Protein AF-A0A3S5A8E8-F1 (afdb_monomer_lite)

Organism: NCBI:txid28091

Foldseek 3Di:
DLVVLLVVLVVVLVVQLVVQLVVVVVVVDDNVCSNVVSVVVSVVSSVVSNVVSCVVDPDDDDDDDDDDDDDDDDDDDDDDDDDDDDDDPPPDPPPPPDDAFFQPAADVLLQVQLQVVCVVVVVPFDRDDPPFDFDDDPPDQWGWGWACRDPFKIWIWTAGPVPNGTFKIKIFGHDDPDPVVSVSRQLSSLSSLLSSVDNCSCVVCSVVSSVQVVVQVVVQVVVCVPPQADKGKDWDDDPQWIWIWIDGNSGTIMIMIGGDPPPD

pLDDT: mean 75.99, std 24.71, range [22.31, 98.62]

Structure (mmCIF, N/CA/C/O backbone):
data_AF-A0A3S5A8E8-F1
#
_entry.id   AF-A0A3S5A8E8-F1
#
loop_
_atom_site.group_PDB
_atom_site.id
_atom_site.type_symbol
_atom_site.label_atom_id
_atom_site.label_alt_id
_atom_site.label_comp_id
_atom_site.label_asym_id
_atom_site.label_entity_id
_atom_site.label_seq_id
_atom_site.pdbx_PDB_ins_code
_atom_site.Cartn_x
_atom_site.Cartn_y
_atom_site.Cartn_z
_atom_site.occupancy
_atom_site.B_iso_or_equiv
_atom_site.auth_seq_id
_atom_site.auth_comp_id
_atom_site.auth_asym_id
_atom_site.auth_atom_id
_atom_site.pdbx_PDB_model_num
ATOM 1 N N . MET A 1 1 ? 21.296 10.497 24.289 1.00 41.91 1 MET A N 1
ATOM 2 C CA . MET A 1 1 ? 22.244 9.480 23.766 1.00 41.91 1 MET A CA 1
ATOM 3 C C . MET A 1 1 ? 21.665 8.657 22.597 1.00 41.91 1 MET A C 1
ATOM 5 O O . MET A 1 1 ? 22.383 7.858 22.006 1.00 41.91 1 MET A O 1
ATOM 9 N N . GLY A 1 2 ? 20.401 8.888 22.201 1.00 41.00 2 GLY A N 1
ATOM 10 C CA . GLY A 1 2 ? 19.681 8.092 21.192 1.00 41.00 2 GLY A CA 1
ATOM 11 C C . GLY A 1 2 ? 20.227 8.110 19.756 1.00 41.00 2 GLY A C 1
ATOM 12 O O . GLY A 1 2 ? 20.163 7.088 19.081 1.00 41.00 2 GLY A O 1
ATOM 13 N N . MET A 1 3 ? 20.848 9.202 19.293 1.00 44.34 3 MET A N 1
ATOM 14 C CA . MET A 1 3 ? 21.404 9.254 17.927 1.00 44.34 3 MET A CA 1
ATOM 15 C C . MET A 1 3 ? 22.602 8.301 17.746 1.00 44.34 3 MET A C 1
ATOM 17 O O . MET A 1 3 ? 22.769 7.703 16.686 1.00 44.34 3 MET A O 1
ATOM 21 N N . PHE A 1 4 ? 23.383 8.068 18.808 1.00 45.94 4 PHE A N 1
ATOM 22 C CA . PHE A 1 4 ? 24.492 7.106 18.805 1.00 45.94 4 PHE A CA 1
ATOM 23 C C . PHE A 1 4 ? 24.019 5.641 18.849 1.00 45.94 4 PHE A C 1
ATOM 25 O O . PHE A 1 4 ? 24.675 4.776 18.270 1.00 45.94 4 PHE A O 1
ATOM 32 N N . LEU A 1 5 ? 22.864 5.347 19.458 1.00 50.12 5 LEU A N 1
ATOM 33 C CA . LEU A 1 5 ? 22.247 4.009 19.418 1.00 50.12 5 LEU A CA 1
ATOM 34 C C . LEU A 1 5 ? 21.616 3.709 18.046 1.00 50.12 5 LEU A C 1
ATOM 36 O O . LEU A 1 5 ? 21.689 2.582 17.553 1.00 50.12 5 LEU A O 1
ATOM 40 N N . PHE A 1 6 ? 21.080 4.729 17.371 1.00 49.69 6 PHE A N 1
ATOM 41 C CA . PHE A 1 6 ? 20.583 4.615 15.995 1.00 49.69 6 PHE A CA 1
ATOM 42 C C . PHE A 1 6 ? 21.721 4.348 14.990 1.00 49.69 6 PHE A C 1
ATOM 44 O O . PHE A 1 6 ? 21.601 3.489 14.120 1.00 49.69 6 PHE A O 1
ATOM 51 N N . LEU A 1 7 ? 22.869 5.013 15.162 1.00 53.06 7 LEU A N 1
ATOM 52 C CA . LEU A 1 7 ? 24.048 4.839 14.301 1.00 53.06 7 LEU A CA 1
ATOM 53 C C . LEU A 1 7 ? 24.806 3.517 14.536 1.00 53.06 7 LEU A C 1
ATOM 55 O O . LEU A 1 7 ? 25.445 3.013 13.614 1.00 53.06 7 LEU A O 1
ATOM 59 N N . THR A 1 8 ? 24.730 2.926 15.734 1.00 57.31 8 THR A N 1
ATOM 60 C CA . THR A 1 8 ? 25.435 1.668 16.073 1.00 57.31 8 THR A CA 1
ATOM 61 C C . THR A 1 8 ? 24.584 0.406 15.902 1.00 57.31 8 THR A C 1
ATOM 63 O O . THR A 1 8 ? 25.134 -0.680 15.707 1.00 57.31 8 THR A O 1
ATOM 66 N N . SER A 1 9 ? 23.253 0.526 15.895 1.00 58.59 9 SER A N 1
ATOM 67 C CA . SER A 1 9 ? 22.336 -0.599 15.636 1.00 58.59 9 SER A CA 1
ATOM 68 C C . SER A 1 9 ? 22.296 -1.024 14.162 1.00 58.59 9 SER A C 1
ATOM 70 O O . SER A 1 9 ? 22.052 -2.194 13.862 1.00 58.59 9 SER A O 1
ATOM 72 N N . PHE A 1 10 ? 22.607 -0.112 13.238 1.00 59.50 10 PHE A N 1
ATOM 73 C CA . PHE A 1 10 ? 22.604 -0.376 11.797 1.00 59.50 10 PHE A CA 1
ATOM 74 C C . PHE A 1 10 ? 23.734 -1.336 11.347 1.00 59.50 10 PHE A C 1
ATOM 76 O O . PHE A 1 10 ? 23.435 -2.329 10.678 1.00 59.50 10 PHE A O 1
ATOM 83 N N . PRO A 1 11 ? 25.006 -1.176 11.779 1.00 70.31 11 PRO A N 1
ATOM 84 C CA . PRO A 1 11 ? 26.054 -2.175 11.537 1.00 70.31 11 PRO A CA 1
ATOM 85 C C . PRO A 1 11 ? 25.752 -3.555 12.141 1.00 70.31 11 PRO A C 1
ATOM 87 O O . PRO A 1 11 ? 26.047 -4.575 11.519 1.00 70.31 11 PRO A O 1
ATOM 90 N N . ALA A 1 12 ? 25.132 -3.612 13.324 1.00 64.62 12 ALA A N 1
ATOM 91 C CA . ALA A 1 12 ? 24.778 -4.877 13.971 1.00 64.62 12 ALA A CA 1
ATOM 92 C C . ALA A 1 12 ? 23.702 -5.646 13.181 1.00 64.62 12 ALA A C 1
ATOM 94 O O . ALA A 1 12 ? 23.838 -6.853 12.965 1.00 64.62 12 ALA A O 1
ATOM 95 N N . ALA A 1 13 ? 22.686 -4.945 12.669 1.00 62.88 13 ALA A N 1
ATOM 96 C CA . ALA A 1 13 ? 21.666 -5.532 11.801 1.00 62.88 13 ALA A CA 1
ATOM 97 C C . ALA A 1 13 ? 22.258 -6.049 10.475 1.00 62.88 13 ALA A C 1
ATOM 99 O O . ALA A 1 13 ? 21.885 -7.130 10.012 1.00 62.88 13 ALA A O 1
ATOM 100 N N . ILE A 1 14 ? 23.243 -5.341 9.905 1.00 69.62 14 ILE A N 1
ATOM 101 C CA . ILE A 1 14 ? 23.985 -5.791 8.715 1.00 69.62 14 ILE A CA 1
ATOM 102 C C . ILE A 1 14 ? 24.765 -7.083 9.005 1.00 69.62 14 ILE A C 1
ATOM 104 O O . ILE A 1 14 ? 24.760 -8.002 8.184 1.00 69.62 14 ILE A O 1
ATOM 108 N N . ILE A 1 15 ? 25.403 -7.201 10.174 1.00 74.69 15 ILE A N 1
ATOM 109 C CA . ILE A 1 15 ? 26.139 -8.418 10.560 1.00 74.69 15 ILE A CA 1
ATOM 110 C C . ILE A 1 15 ? 25.181 -9.610 10.694 1.00 74.69 15 ILE A C 1
ATOM 112 O O . ILE A 1 15 ? 25.442 -10.675 10.128 1.00 74.69 15 ILE A O 1
ATOM 116 N N . VAL A 1 16 ? 24.047 -9.427 11.378 1.00 72.00 16 VAL A N 1
ATOM 117 C CA . VAL A 1 16 ? 23.006 -10.462 11.515 1.00 72.00 16 VAL A CA 1
ATOM 118 C C . VAL A 1 16 ? 22.469 -10.879 10.143 1.00 72.00 16 VAL A C 1
ATOM 120 O O . VAL A 1 16 ? 22.357 -12.074 9.855 1.00 72.00 16 VAL A O 1
ATOM 123 N N . TRP A 1 17 ? 22.226 -9.913 9.256 1.00 69.06 17 TRP A N 1
ATOM 124 C CA . TRP A 1 17 ? 21.786 -10.161 7.886 1.00 69.06 17 TRP A CA 1
ATOM 125 C C . TRP A 1 17 ? 22.786 -10.997 7.081 1.00 69.06 17 TRP A C 1
ATOM 127 O O . TRP A 1 17 ? 22.401 -11.986 6.451 1.00 69.06 17 TRP A O 1
ATOM 137 N N . ILE A 1 18 ? 24.076 -10.655 7.136 1.00 74.88 18 ILE A N 1
ATOM 138 C CA . ILE A 1 18 ? 25.139 -11.388 6.433 1.00 74.88 18 ILE A CA 1
ATOM 139 C C . ILE A 1 18 ? 25.238 -12.832 6.945 1.00 74.88 18 ILE A C 1
ATOM 141 O O . ILE A 1 18 ? 25.384 -13.758 6.139 1.00 74.88 18 ILE A O 1
ATOM 145 N N . LEU A 1 19 ? 25.128 -13.052 8.260 1.00 76.75 19 LEU A N 1
ATOM 146 C CA . LEU A 1 19 ? 25.179 -14.391 8.859 1.00 76.75 19 LEU A CA 1
ATOM 147 C C . LEU A 1 19 ? 23.977 -15.255 8.444 1.00 76.75 19 LEU A C 1
ATOM 149 O O . LEU A 1 19 ? 24.156 -16.407 8.040 1.00 76.75 19 LEU A O 1
ATOM 153 N N . LEU A 1 20 ? 22.766 -14.693 8.445 1.00 68.12 20 LEU A N 1
ATOM 154 C CA . LEU A 1 20 ? 21.556 -15.376 7.970 1.00 68.12 20 LEU A CA 1
ATOM 155 C C . LEU A 1 20 ? 21.605 -15.660 6.465 1.00 68.12 20 LEU A C 1
ATOM 157 O O . LEU A 1 20 ? 21.304 -16.776 6.035 1.00 68.12 20 LEU A O 1
ATOM 161 N N . ALA A 1 21 ? 22.056 -14.703 5.654 1.00 64.50 21 ALA A N 1
ATOM 162 C CA . ALA A 1 21 ? 22.201 -14.891 4.213 1.00 64.50 21 ALA A CA 1
ATOM 163 C C . ALA A 1 21 ? 23.236 -15.980 3.865 1.00 64.50 21 ALA A C 1
ATOM 165 O O . ALA A 1 21 ? 23.068 -16.688 2.861 1.00 64.50 21 ALA A O 1
ATOM 166 N N . ARG A 1 22 ? 24.290 -16.142 4.683 1.00 73.31 22 ARG A N 1
ATOM 167 C CA . ARG A 1 22 ? 25.270 -17.240 4.577 1.00 73.31 22 ARG A CA 1
ATOM 168 C C . ARG A 1 22 ? 24.667 -18.584 4.986 1.00 73.31 22 ARG A C 1
ATOM 170 O O . ARG A 1 22 ? 24.731 -19.512 4.189 1.00 73.31 22 ARG A O 1
ATOM 177 N N . LYS A 1 23 ? 23.970 -18.671 6.121 1.00 73.12 23 LYS A N 1
ATOM 178 C CA . LYS A 1 23 ? 23.307 -19.914 6.566 1.00 73.12 23 LYS A CA 1
ATOM 179 C C . LYS A 1 23 ? 22.224 -20.393 5.586 1.00 73.12 23 LYS A C 1
ATOM 181 O O . LYS A 1 23 ? 22.061 -21.584 5.326 1.00 73.12 23 LYS A O 1
ATOM 186 N N . LEU A 1 24 ? 21.509 -19.458 4.962 1.00 66.81 24 LEU A N 1
ATOM 187 C CA . LEU A 1 24 ? 20.536 -19.776 3.917 1.00 66.81 24 LEU A CA 1
ATOM 188 C C . LEU A 1 24 ? 21.202 -20.137 2.568 1.00 66.81 24 LEU A C 1
ATOM 190 O O . LEU A 1 24 ? 20.550 -20.729 1.711 1.00 66.81 24 LEU A O 1
ATOM 194 N N . LYS A 1 25 ? 22.500 -19.824 2.378 1.00 63.34 25 LYS A N 1
ATOM 195 C CA . LYS A 1 25 ? 23.320 -20.315 1.244 1.00 63.34 25 LYS A CA 1
ATOM 196 C C . LYS A 1 25 ? 23.538 -21.805 1.344 1.00 63.34 25 LYS A C 1
ATOM 198 O O . LYS A 1 25 ? 23.390 -22.514 0.358 1.00 63.34 25 LYS A O 1
ATOM 203 N N . GLU A 1 26 ? 23.924 -22.229 2.539 1.00 76.50 26 GLU A N 1
ATOM 204 C CA . GLU A 1 26 ? 24.330 -23.597 2.843 1.00 76.50 26 GLU A CA 1
ATOM 205 C C . GLU A 1 26 ? 23.138 -24.558 2.774 1.00 76.50 26 GLU A C 1
ATOM 207 O O . GLU A 1 26 ? 23.310 -25.726 2.461 1.00 76.50 26 GLU A O 1
ATOM 212 N N . SER A 1 27 ? 21.915 -24.046 2.947 1.00 70.31 27 SER A N 1
ATOM 213 C CA . SER A 1 27 ? 20.662 -24.799 2.772 1.00 70.31 27 SER A CA 1
ATOM 214 C C . SER A 1 27 ? 20.111 -24.802 1.337 1.00 70.31 27 SER A C 1
ATOM 216 O O . SER A 1 27 ? 18.972 -25.210 1.123 1.00 70.31 27 SER A O 1
ATOM 218 N N . GLY A 1 28 ? 20.881 -24.339 0.344 1.00 69.38 28 GLY A N 1
ATOM 219 C CA . GLY A 1 28 ? 20.514 -24.436 -1.077 1.00 69.38 28 GLY A CA 1
ATOM 220 C C . GLY A 1 28 ? 19.390 -23.499 -1.533 1.00 69.38 28 GLY A C 1
ATOM 221 O O . GLY A 1 28 ? 18.891 -23.639 -2.649 1.00 69.38 28 GLY A O 1
ATOM 222 N N . LYS A 1 29 ? 18.977 -22.528 -0.705 1.00 69.94 29 LYS A N 1
ATOM 223 C CA . LYS A 1 29 ? 17.889 -21.606 -1.059 1.00 69.94 29 LYS A CA 1
ATOM 224 C C . LYS A 1 29 ? 18.323 -20.596 -2.129 1.00 69.94 29 LYS A C 1
ATOM 226 O O . LYS A 1 29 ? 19.486 -20.185 -2.202 1.00 69.94 29 LYS A O 1
ATOM 231 N N . SER A 1 30 ? 17.371 -20.172 -2.961 1.00 69.88 30 SER A N 1
ATOM 232 C CA . SER A 1 30 ? 17.623 -19.245 -4.069 1.00 69.88 30 SER A CA 1
ATOM 233 C C . SER A 1 30 ? 18.119 -17.879 -3.575 1.00 69.88 30 SER A C 1
ATOM 235 O O . SER A 1 30 ? 17.854 -17.457 -2.446 1.00 69.88 30 SER A O 1
ATOM 237 N N . LYS A 1 31 ? 18.856 -17.160 -4.429 1.00 55.12 31 LYS A N 1
ATOM 238 C CA . LYS A 1 31 ? 19.444 -15.850 -4.096 1.00 55.12 31 LYS A CA 1
ATOM 239 C C . LYS A 1 31 ? 18.374 -14.843 -3.634 1.00 55.12 31 LYS A C 1
ATOM 241 O O . LYS A 1 31 ? 18.618 -14.116 -2.679 1.00 55.12 31 LYS A O 1
ATOM 246 N N . ALA A 1 32 ? 17.182 -14.868 -4.236 1.00 55.34 32 ALA A N 1
ATOM 247 C CA . ALA A 1 32 ? 16.056 -14.005 -3.870 1.00 55.34 32 ALA A CA 1
ATOM 248 C C . ALA A 1 32 ? 15.509 -14.311 -2.465 1.00 55.34 32 ALA A C 1
ATOM 250 O O . ALA A 1 32 ? 15.440 -13.410 -1.634 1.00 55.34 32 ALA A O 1
ATOM 251 N N . VAL A 1 33 ? 15.241 -15.584 -2.144 1.00 58.84 33 VAL A N 1
ATOM 252 C CA . VAL A 1 33 ? 14.772 -15.998 -0.803 1.00 58.84 33 VAL A CA 1
ATOM 253 C C . VAL A 1 33 ? 15.767 -15.578 0.280 1.00 58.84 33 VAL A C 1
ATOM 255 O O . VAL A 1 33 ? 15.393 -15.158 1.367 1.00 58.84 33 VAL A O 1
ATOM 258 N N . ARG A 1 34 ? 17.060 -15.607 -0.035 1.00 60.56 34 ARG A N 1
ATOM 259 C CA . ARG A 1 34 ? 18.133 -15.242 0.896 1.00 60.56 34 ARG A CA 1
ATOM 260 C C . ARG A 1 34 ? 18.207 -13.741 1.162 1.00 60.56 34 ARG A C 1
ATOM 262 O O . ARG A 1 34 ? 18.496 -13.347 2.289 1.00 60.56 34 ARG A O 1
ATOM 269 N N . HIS A 1 35 ? 17.908 -12.922 0.157 1.00 60.88 35 HIS A N 1
ATOM 270 C CA . HIS A 1 35 ? 17.817 -11.474 0.318 1.00 60.88 35 HIS A CA 1
ATOM 271 C C . HIS A 1 35 ? 16.529 -11.061 1.042 1.00 60.88 35 HIS A C 1
ATOM 273 O O . HIS A 1 35 ? 16.618 -10.273 1.979 1.00 60.88 35 HIS A O 1
ATOM 279 N N . PHE A 1 36 ? 15.374 -11.646 0.706 1.00 64.25 36 PHE A N 1
ATOM 280 C CA . PHE A 1 36 ? 14.089 -11.301 1.330 1.00 64.25 36 PHE A CA 1
ATOM 281 C C . PHE A 1 36 ? 13.947 -11.819 2.766 1.00 64.25 36 PHE A C 1
ATOM 283 O O . PHE A 1 36 ? 13.587 -11.047 3.650 1.00 64.25 36 PHE A O 1
ATOM 290 N N . THR A 1 37 ? 14.308 -13.078 3.052 1.00 59.81 37 THR A N 1
ATOM 291 C CA . THR A 1 37 ? 14.313 -13.594 4.436 1.00 59.81 37 THR A CA 1
ATOM 292 C C . THR A 1 37 ? 15.328 -12.844 5.296 1.00 59.81 37 THR A C 1
ATOM 294 O O . THR A 1 37 ? 15.060 -12.535 6.456 1.00 59.81 37 THR A O 1
ATOM 297 N N . GLY A 1 38 ? 16.480 -12.498 4.719 1.00 56.69 38 GLY A N 1
ATOM 298 C CA . GLY A 1 38 ? 17.472 -11.679 5.394 1.00 56.69 38 GLY A CA 1
ATOM 299 C C . GLY A 1 38 ? 16.963 -10.266 5.708 1.00 56.69 38 GLY A C 1
ATOM 300 O O . GLY A 1 38 ? 17.139 -9.805 6.833 1.00 56.69 38 GLY A O 1
ATOM 301 N N . ALA A 1 39 ? 16.310 -9.604 4.749 1.00 63.12 39 ALA A N 1
ATOM 302 C CA . ALA A 1 39 ? 15.750 -8.266 4.929 1.00 63.12 39 ALA A CA 1
ATOM 303 C C . ALA A 1 39 ? 14.612 -8.256 5.961 1.00 63.12 39 ALA A C 1
ATOM 305 O O . ALA A 1 39 ? 14.624 -7.421 6.858 1.00 63.12 39 ALA A O 1
ATOM 306 N N . ALA A 1 40 ? 13.695 -9.226 5.907 1.00 62.00 40 ALA A N 1
ATOM 307 C CA . ALA A 1 40 ? 12.597 -9.346 6.867 1.00 62.00 40 ALA A CA 1
ATOM 308 C C . ALA A 1 40 ? 13.102 -9.584 8.303 1.00 62.00 40 ALA A C 1
ATOM 310 O O . ALA A 1 40 ? 12.633 -8.950 9.245 1.00 62.00 40 ALA A O 1
ATOM 311 N N . THR A 1 41 ? 14.113 -10.444 8.474 1.00 58.53 41 THR A N 1
ATOM 312 C CA . THR A 1 41 ? 14.675 -10.758 9.803 1.00 58.53 41 THR A CA 1
ATOM 313 C C . THR A 1 41 ? 15.535 -9.611 10.347 1.00 58.53 41 THR A C 1
ATOM 315 O O . THR A 1 41 ? 15.496 -9.310 11.542 1.00 58.53 41 THR A O 1
ATOM 318 N N . GLY A 1 42 ? 16.301 -8.944 9.476 1.00 57.09 42 GLY A N 1
ATOM 319 C CA . GLY A 1 42 ? 17.086 -7.760 9.831 1.00 57.09 42 GLY A CA 1
ATOM 320 C C . GLY A 1 42 ? 16.200 -6.572 10.208 1.00 57.09 42 GLY A C 1
ATOM 321 O O . GLY A 1 42 ? 16.474 -5.903 11.200 1.00 57.09 42 GLY A O 1
ATOM 322 N N . PHE A 1 43 ? 15.096 -6.372 9.485 1.00 64.31 43 PHE A N 1
ATOM 323 C CA . PHE A 1 43 ? 14.100 -5.344 9.777 1.00 64.31 43 PHE A CA 1
ATOM 324 C C . PHE A 1 43 ? 13.367 -5.611 11.096 1.00 64.31 43 PHE A C 1
ATOM 326 O O . PHE A 1 43 ? 13.312 -4.724 11.943 1.00 64.31 43 PHE A O 1
ATOM 333 N N . ALA A 1 44 ? 12.902 -6.845 11.332 1.00 63.59 44 ALA A N 1
ATOM 334 C CA . ALA A 1 44 ? 12.294 -7.228 12.609 1.00 63.59 44 ALA A CA 1
ATOM 335 C C . ALA A 1 44 ? 13.251 -6.995 13.794 1.00 63.59 44 ALA A C 1
ATOM 337 O O . ALA A 1 44 ? 12.859 -6.439 14.817 1.00 63.59 44 ALA A O 1
ATOM 338 N N . SER A 1 45 ? 14.532 -7.342 13.633 1.00 56.25 45 SER A N 1
ATOM 339 C CA . SER A 1 45 ? 15.554 -7.121 14.668 1.00 56.25 45 SER A CA 1
ATOM 340 C C . SER A 1 45 ? 15.836 -5.632 14.911 1.00 56.25 45 SER A C 1
ATOM 342 O O . SER A 1 45 ? 16.074 -5.220 16.045 1.00 56.25 45 SER A O 1
ATOM 344 N N . TRP A 1 46 ? 15.792 -4.810 13.862 1.00 59.25 46 TRP A N 1
ATOM 345 C CA . TRP A 1 46 ? 16.016 -3.366 13.954 1.00 59.25 46 TRP A CA 1
ATOM 346 C C . TRP A 1 46 ? 14.842 -2.631 14.615 1.00 59.25 46 TRP A C 1
ATOM 348 O O . TRP A 1 46 ? 15.064 -1.789 15.484 1.00 59.25 46 TRP A O 1
ATOM 358 N N . VAL A 1 47 ? 13.602 -3.011 14.291 1.00 64.38 47 VAL A N 1
ATOM 359 C CA . VAL A 1 47 ? 12.390 -2.489 14.946 1.00 64.38 47 VAL A CA 1
ATOM 360 C C . VAL A 1 47 ? 12.415 -2.785 16.450 1.00 64.38 47 VAL A C 1
ATOM 362 O O . VAL A 1 47 ? 12.177 -1.885 17.254 1.00 64.38 47 VAL A O 1
ATOM 365 N N . VAL A 1 48 ? 12.801 -4.002 16.849 1.00 63.44 48 VAL A N 1
ATOM 366 C CA . VAL A 1 48 ? 12.951 -4.377 18.269 1.00 63.44 48 VAL A CA 1
ATOM 367 C C . VAL A 1 48 ? 14.004 -3.513 18.985 1.00 63.44 48 VAL A C 1
ATOM 369 O O . VAL A 1 48 ? 13.783 -3.090 20.120 1.00 63.44 48 VAL A O 1
ATOM 372 N N . LEU A 1 4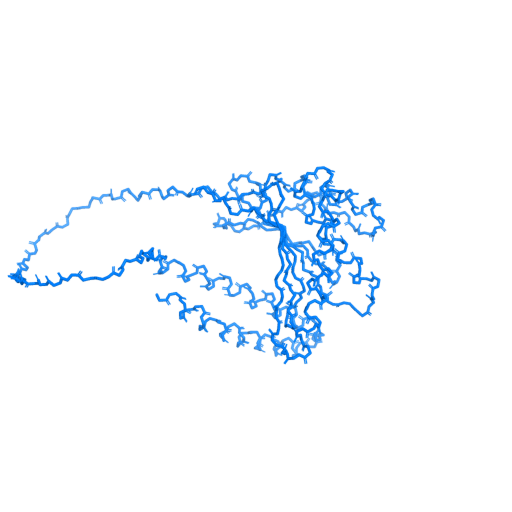9 ? 15.123 -3.187 18.329 1.00 59.41 49 LEU A N 1
ATOM 373 C CA . LEU A 1 49 ? 16.181 -2.347 18.911 1.00 59.41 49 LEU A CA 1
ATOM 374 C C . LEU A 1 49 ? 15.791 -0.867 19.037 1.00 59.41 49 LEU A C 1
ATOM 376 O O . LEU A 1 49 ? 16.174 -0.227 20.017 1.00 59.41 49 LEU A O 1
ATOM 380 N N . ILE A 1 50 ? 15.014 -0.325 18.096 1.00 59.50 50 ILE A N 1
ATOM 381 C CA . ILE A 1 50 ? 14.472 1.041 18.202 1.00 59.50 50 ILE A CA 1
ATOM 382 C C . ILE A 1 50 ? 13.508 1.136 19.387 1.00 59.50 50 ILE A C 1
ATOM 384 O O . ILE A 1 50 ? 13.594 2.079 20.173 1.00 59.50 50 ILE A O 1
ATOM 388 N N . ILE A 1 51 ? 12.640 0.135 19.555 1.00 57.50 51 ILE A N 1
ATOM 389 C CA . ILE A 1 51 ? 11.681 0.081 20.665 1.00 57.50 51 ILE A CA 1
ATOM 390 C C . ILE A 1 51 ? 12.420 0.026 22.012 1.00 57.50 51 ILE A C 1
ATOM 392 O O . ILE A 1 51 ? 12.124 0.821 22.903 1.00 57.50 51 ILE A O 1
ATOM 396 N N . LEU A 1 52 ? 13.443 -0.825 22.145 1.00 50.78 52 LEU A N 1
ATOM 397 C CA . LEU A 1 52 ? 14.293 -0.874 23.344 1.00 50.78 52 LEU A CA 1
ATOM 398 C C . LEU A 1 52 ? 15.030 0.455 23.598 1.00 50.78 52 LEU A C 1
ATOM 400 O O . LEU A 1 52 ? 15.090 0.911 24.739 1.00 50.78 52 LEU A O 1
ATOM 404 N N . GLY A 1 53 ? 15.540 1.119 22.557 1.00 46.78 53 GLY A N 1
ATOM 405 C CA . GLY A 1 53 ? 16.247 2.399 22.682 1.00 46.78 53 GLY A CA 1
ATOM 406 C C . GLY A 1 53 ? 15.374 3.553 23.191 1.00 46.78 53 GLY A C 1
ATOM 407 O O . GLY A 1 53 ? 15.836 4.349 24.007 1.00 46.78 53 GLY A O 1
ATOM 408 N N . ILE A 1 54 ? 14.106 3.618 22.772 1.00 52.34 54 ILE A N 1
ATOM 409 C CA . ILE A 1 54 ? 13.153 4.657 23.206 1.00 52.34 54 ILE A CA 1
ATOM 410 C C . ILE A 1 54 ? 12.766 4.480 24.685 1.00 52.34 54 ILE A C 1
ATOM 412 O O . ILE A 1 54 ? 12.539 5.466 25.383 1.00 52.34 54 ILE A O 1
ATOM 416 N N . THR A 1 55 ? 12.755 3.244 25.201 1.00 51.34 55 THR A N 1
ATOM 417 C CA . THR A 1 55 ? 12.445 2.979 26.622 1.00 51.34 55 THR A CA 1
ATOM 418 C C . THR A 1 55 ? 13.566 3.355 27.596 1.00 51.34 55 THR A C 1
ATOM 420 O O . THR A 1 55 ? 13.310 3.476 28.792 1.00 51.34 55 THR A O 1
ATOM 423 N N . ILE A 1 56 ? 14.796 3.553 27.106 1.00 48.44 56 ILE A N 1
ATOM 424 C CA . ILE A 1 56 ? 15.979 3.816 27.944 1.00 48.44 56 ILE A CA 1
ATOM 425 C C . ILE A 1 56 ? 16.328 5.319 27.999 1.00 48.44 56 ILE A C 1
ATOM 427 O O . ILE A 1 56 ? 16.937 5.755 28.973 1.00 48.44 56 ILE A O 1
ATOM 431 N N . ASP A 1 57 ? 15.929 6.131 27.010 1.00 37.34 57 ASP A N 1
ATOM 432 C CA . ASP A 1 57 ? 16.210 7.581 26.982 1.00 37.34 57 ASP A CA 1
ATOM 433 C C . ASP A 1 57 ? 15.086 8.332 26.223 1.00 37.34 57 ASP A C 1
ATOM 435 O O . ASP A 1 57 ? 15.162 8.477 24.998 1.00 37.34 57 ASP A O 1
ATOM 439 N N . PRO A 1 58 ? 14.006 8.777 26.901 1.00 42.25 58 PRO A N 1
ATOM 440 C CA . PRO A 1 58 ? 12.933 9.536 26.259 1.00 42.25 58 PRO A CA 1
ATOM 441 C C . PRO A 1 58 ? 13.452 10.894 25.742 1.00 42.25 58 PRO A C 1
ATOM 443 O O . PRO A 1 58 ? 14.335 11.499 26.362 1.00 42.25 58 PRO A O 1
ATOM 446 N N . PRO A 1 59 ? 12.932 11.403 24.609 1.00 38.06 59 PRO A N 1
ATOM 447 C CA . PRO A 1 59 ? 13.448 12.612 23.975 1.00 38.06 59 PRO A CA 1
ATOM 448 C C . PRO A 1 59 ? 13.283 13.830 24.892 1.00 38.06 59 PRO A C 1
ATOM 450 O O . PRO A 1 59 ? 12.176 14.186 25.290 1.00 38.06 59 PRO A O 1
ATOM 453 N N . LYS A 1 60 ? 14.401 14.486 25.220 1.00 37.22 60 LYS A N 1
ATOM 454 C CA . LYS A 1 60 ? 14.401 15.787 25.895 1.00 37.22 60 LYS A CA 1
ATOM 455 C C . LYS A 1 60 ? 14.097 16.884 24.877 1.00 37.22 60 LYS A C 1
ATOM 457 O O . LYS A 1 60 ? 14.866 17.084 23.936 1.00 37.22 60 LYS A O 1
ATOM 462 N N . THR A 1 61 ? 13.000 17.603 25.095 1.00 30.80 61 THR A N 1
ATOM 463 C CA . THR A 1 61 ? 12.678 18.872 24.432 1.00 30.80 61 THR A CA 1
ATOM 464 C C . THR A 1 61 ? 13.862 19.827 24.585 1.00 30.80 61 THR A C 1
ATOM 466 O O . THR A 1 61 ? 14.310 20.087 25.701 1.00 30.80 61 THR A O 1
ATOM 469 N N . THR A 1 62 ? 14.422 20.286 23.466 1.00 30.34 62 THR A N 1
ATOM 470 C CA . THR A 1 62 ? 15.535 21.242 23.444 1.00 30.34 62 THR A CA 1
ATOM 471 C C . THR A 1 62 ? 14.978 22.579 22.973 1.00 30.34 62 THR A C 1
ATOM 473 O O . THR A 1 62 ? 14.856 22.805 21.772 1.00 30.34 62 THR A O 1
ATOM 476 N N . ASP A 1 63 ? 14.600 23.439 23.917 1.00 31.20 63 ASP A N 1
ATOM 477 C CA . ASP A 1 63 ? 14.307 24.840 23.628 1.00 31.20 63 ASP A CA 1
ATOM 478 C C . ASP A 1 63 ? 15.627 25.573 23.351 1.00 31.20 63 ASP A C 1
ATOM 480 O O . ASP A 1 63 ? 16.521 25.635 24.196 1.00 31.20 63 ASP A O 1
ATOM 484 N N . ASN A 1 64 ? 15.754 26.109 22.138 1.00 28.83 64 ASN A N 1
ATOM 485 C CA . ASN A 1 64 ? 16.815 27.034 21.754 1.00 28.83 64 ASN A CA 1
ATOM 486 C C . ASN A 1 64 ? 16.504 28.429 22.317 1.00 28.83 64 ASN A C 1
ATOM 488 O O . ASN A 1 64 ? 15.582 29.086 21.835 1.00 28.83 64 ASN A O 1
ATOM 492 N N . ILE A 1 65 ? 17.312 28.913 23.265 1.00 30.25 65 ILE A N 1
ATOM 493 C CA . ILE A 1 65 ? 17.471 30.347 23.553 1.00 30.25 65 ILE A CA 1
ATOM 494 C C . ILE A 1 65 ? 18.974 30.640 23.724 1.00 30.25 65 ILE A C 1
ATOM 496 O O . ILE A 1 65 ? 19.627 30.108 24.620 1.00 30.25 65 ILE A O 1
ATOM 500 N N . GLU A 1 66 ? 19.519 31.479 22.844 1.00 27.92 66 GLU A N 1
ATOM 501 C CA . GLU A 1 66 ? 20.863 32.090 22.897 1.00 27.92 66 GLU A CA 1
ATOM 502 C C . GLU A 1 66 ? 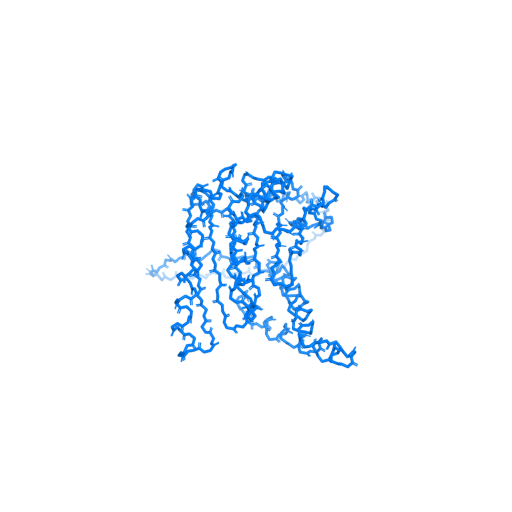20.783 33.482 23.608 1.00 27.92 66 GLU A C 1
ATOM 504 O O . GLU A 1 66 ? 19.677 34.000 23.759 1.00 27.92 66 GLU A O 1
ATOM 509 N N . PRO A 1 67 ? 21.882 34.172 24.001 1.00 33.59 67 PRO A N 1
ATOM 510 C CA . PRO A 1 67 ? 22.694 33.917 25.200 1.00 33.59 67 PRO A CA 1
ATOM 511 C C . PRO A 1 67 ? 22.878 35.129 26.173 1.00 33.59 67 PRO A C 1
ATOM 513 O O . PRO A 1 67 ? 22.909 36.282 25.755 1.00 33.59 67 PRO A O 1
ATOM 516 N N . THR A 1 68 ? 23.250 34.815 27.437 1.00 23.58 68 THR A N 1
ATOM 517 C CA . THR A 1 68 ? 24.041 35.604 28.452 1.00 23.58 68 THR A CA 1
ATOM 518 C C . THR A 1 68 ? 23.416 36.871 29.108 1.00 23.58 68 THR A C 1
ATOM 520 O O . THR A 1 68 ? 22.610 37.521 28.455 1.00 23.58 68 THR A O 1
ATOM 523 N N . PRO A 1 69 ? 23.798 37.304 30.353 1.00 32.75 69 PRO A N 1
ATOM 524 C CA . PRO A 1 69 ? 25.021 36.956 31.100 1.00 32.75 69 PRO A CA 1
ATOM 525 C C . PRO A 1 69 ? 24.962 36.720 32.644 1.00 32.75 69 PRO A C 1
ATOM 527 O O . PRO A 1 69 ? 24.208 37.337 33.380 1.00 32.75 69 PRO A O 1
ATOM 530 N N . HIS A 1 70 ? 25.910 35.876 33.086 1.00 22.69 70 HIS A N 1
ATOM 531 C CA . HIS A 1 70 ? 26.790 35.944 34.277 1.00 22.69 70 HIS A CA 1
ATOM 532 C C . HIS A 1 70 ? 26.282 35.895 35.746 1.00 22.69 70 HIS A C 1
ATOM 534 O O . HIS A 1 70 ? 25.511 36.723 36.209 1.00 22.69 70 HIS A O 1
ATOM 540 N N . ASN A 1 71 ? 26.986 35.021 36.491 1.00 27.06 71 ASN A N 1
ATOM 541 C CA . ASN A 1 71 ? 27.429 35.096 37.898 1.00 27.06 71 ASN A CA 1
ATOM 542 C C . ASN A 1 71 ? 26.656 34.361 39.021 1.00 27.06 71 ASN A C 1
ATOM 544 O O . ASN A 1 71 ? 25.785 34.891 39.698 1.00 27.06 71 ASN A O 1
ATOM 548 N N . GLN A 1 72 ? 27.151 33.139 39.270 1.00 24.89 72 GLN A N 1
ATOM 549 C CA . GLN A 1 72 ? 27.356 32.425 40.550 1.00 24.89 72 GLN A CA 1
ATOM 550 C C . GLN A 1 72 ? 27.960 33.343 41.658 1.00 24.89 72 GLN A C 1
ATOM 552 O O . GLN A 1 72 ? 28.684 34.271 41.291 1.00 24.89 72 GLN A O 1
ATOM 557 N N . PRO A 1 73 ? 27.688 33.159 42.982 1.00 29.72 73 PRO A N 1
ATOM 558 C CA . PRO A 1 73 ? 28.233 32.095 43.864 1.00 29.72 73 PRO A CA 1
ATOM 559 C C . PRO A 1 73 ? 27.167 31.349 44.691 1.00 29.72 73 PRO A C 1
ATOM 561 O O . PRO A 1 73 ? 26.200 31.926 45.159 1.00 29.72 73 PRO A O 1
ATOM 564 N N . ALA A 1 74 ? 27.211 30.015 44.748 1.00 22.31 74 ALA A N 1
ATOM 565 C CA . ALA A 1 74 ? 27.973 29.212 45.715 1.00 22.31 74 ALA A CA 1
ATOM 566 C C . ALA A 1 74 ? 27.474 29.341 47.169 1.00 22.31 74 ALA A C 1
ATOM 568 O O . ALA A 1 74 ? 27.751 30.328 47.839 1.00 22.31 74 ALA A O 1
ATOM 569 N N . ASN A 1 75 ? 26.840 28.281 47.683 1.00 25.23 75 ASN A N 1
ATOM 570 C CA . ASN A 1 75 ? 27.279 27.695 48.947 1.00 25.23 75 ASN A CA 1
ATOM 571 C C . ASN A 1 75 ? 26.813 26.241 49.104 1.00 25.23 75 ASN A C 1
ATOM 573 O O . ASN A 1 75 ? 25.632 25.910 49.107 1.00 25.23 75 ASN A O 1
ATOM 577 N N . SER A 1 76 ? 27.822 25.389 49.232 1.00 24.47 76 SER A N 1
ATOM 578 C CA . SER A 1 76 ? 27.831 24.062 49.833 1.00 24.47 76 SER A CA 1
ATOM 579 C C . SER A 1 76 ? 27.167 24.026 51.213 1.00 24.47 76 SER A C 1
ATOM 581 O O . SER A 1 76 ? 27.336 24.973 51.976 1.00 24.47 76 SER A O 1
ATOM 583 N N . THR A 1 77 ? 26.563 22.894 51.599 1.00 26.30 77 THR A N 1
ATOM 584 C CA . THR A 1 77 ? 27.073 22.039 52.697 1.00 26.30 77 THR A CA 1
ATOM 585 C C . THR A 1 77 ? 26.271 20.730 52.826 1.00 26.30 77 THR A C 1
ATOM 587 O O . THR A 1 77 ? 25.049 20.691 52.791 1.00 26.30 77 THR A O 1
ATOM 590 N N . LYS A 1 78 ? 27.063 19.663 52.933 1.00 26.80 78 LYS A N 1
ATOM 591 C CA . LYS A 1 78 ? 26.844 18.224 53.163 1.00 26.80 78 LYS A CA 1
ATOM 592 C C . LYS A 1 78 ? 26.276 18.003 54.596 1.00 26.80 78 LYS A C 1
ATOM 594 O O . LYS A 1 78 ? 26.580 18.811 55.461 1.00 26.80 78 LYS A O 1
ATOM 599 N N . ILE A 1 79 ? 25.482 16.984 54.949 1.00 25.55 79 ILE A N 1
ATOM 600 C CA . ILE A 1 79 ? 25.866 15.600 55.327 1.00 25.55 79 ILE A CA 1
ATOM 601 C C . ILE A 1 79 ? 24.575 14.838 55.745 1.00 25.55 79 ILE A C 1
ATOM 603 O O . ILE A 1 79 ? 23.727 15.409 56.421 1.00 25.55 79 ILE A O 1
ATOM 607 N N . GLU A 1 80 ? 24.485 13.565 55.320 1.00 25.73 80 GLU A N 1
ATOM 608 C CA . GLU A 1 80 ? 23.855 12.354 55.918 1.00 25.73 80 GLU A CA 1
ATOM 609 C C . GLU A 1 80 ? 23.249 12.449 57.346 1.00 25.73 80 GLU A C 1
ATOM 611 O O . GLU A 1 80 ? 23.766 13.155 58.198 1.00 25.73 80 GLU A O 1
ATOM 616 N N . LYS A 1 81 ? 22.236 11.666 57.759 1.00 24.97 81 LYS A N 1
ATOM 617 C CA . LYS A 1 81 ? 22.069 10.206 57.604 1.00 24.97 81 LYS A CA 1
ATOM 618 C C . LYS A 1 81 ? 20.684 9.758 58.128 1.00 24.97 81 LYS A C 1
ATOM 620 O O . LYS A 1 81 ? 20.234 10.298 59.127 1.00 24.97 81 LYS A O 1
ATOM 625 N N . ALA A 1 82 ? 20.144 8.708 57.498 1.00 26.77 82 ALA A N 1
ATOM 626 C CA . ALA A 1 82 ? 19.268 7.631 58.004 1.00 26.77 82 ALA A CA 1
ATOM 627 C C . ALA A 1 82 ? 18.008 7.965 58.835 1.00 26.77 82 ALA A C 1
ATOM 629 O O . ALA A 1 82 ? 18.106 8.569 59.895 1.00 26.77 82 ALA A O 1
ATOM 630 N N . THR A 1 83 ? 16.852 7.407 58.443 1.00 24.19 83 THR A N 1
ATOM 631 C CA . THR A 1 83 ? 16.102 6.380 59.212 1.00 24.19 83 THR A CA 1
ATOM 632 C C . THR A 1 83 ? 14.836 5.955 58.446 1.00 24.19 83 THR A C 1
ATOM 634 O O . THR A 1 83 ? 14.099 6.792 57.939 1.00 24.19 83 THR A O 1
ATOM 637 N N . ASP A 1 84 ? 14.683 4.635 58.365 1.00 26.47 84 ASP A N 1
ATOM 638 C CA . ASP A 1 84 ? 13.515 3.773 58.166 1.00 26.47 84 ASP A CA 1
ATOM 639 C C . ASP A 1 84 ? 12.462 3.962 57.063 1.00 26.47 84 ASP A C 1
ATOM 641 O O . ASP A 1 84 ? 11.808 4.981 56.862 1.00 26.47 84 ASP A O 1
ATOM 645 N N . SER A 1 85 ? 12.272 2.814 56.415 1.00 27.77 85 SER A N 1
ATOM 646 C CA . SER A 1 85 ? 11.219 2.397 55.511 1.00 27.77 85 SER A CA 1
ATOM 647 C C . SER A 1 85 ? 9.824 2.499 56.129 1.00 27.77 85 SER A C 1
ATOM 649 O O . SER A 1 85 ? 9.502 1.762 57.055 1.00 27.77 85 SER A O 1
ATOM 651 N N . GLU A 1 86 ? 8.942 3.258 55.483 1.00 30.39 86 GLU A N 1
ATOM 652 C CA . GLU A 1 86 ? 7.519 2.927 55.422 1.00 30.39 86 GLU A CA 1
ATOM 653 C C . GLU A 1 86 ? 7.064 2.885 53.962 1.00 30.39 86 GLU A C 1
ATOM 655 O O . GLU A 1 86 ? 7.284 3.787 53.150 1.00 30.39 86 GLU A O 1
ATOM 660 N N . THR A 1 87 ? 6.475 1.747 53.619 1.00 29.75 87 THR A N 1
ATOM 661 C CA . THR A 1 87 ? 6.013 1.355 52.295 1.00 29.75 87 THR A CA 1
ATOM 662 C C . THR A 1 87 ? 4.796 2.187 51.888 1.00 29.75 87 THR A C 1
ATOM 664 O O . THR A 1 87 ? 3.657 1.790 52.112 1.00 29.75 87 THR A O 1
ATOM 667 N N . ILE A 1 88 ? 5.017 3.331 51.240 1.00 29.95 88 ILE A N 1
ATOM 668 C CA . ILE A 1 88 ? 3.953 4.025 50.508 1.00 29.95 88 ILE A CA 1
ATOM 669 C C . ILE A 1 88 ? 3.782 3.320 49.162 1.00 29.95 88 ILE A C 1
ATOM 671 O O . ILE A 1 88 ? 4.637 3.413 48.278 1.00 29.95 88 ILE A O 1
ATOM 675 N N . GLN A 1 89 ? 2.666 2.600 49.013 1.00 33.66 89 GLN A N 1
ATOM 676 C CA . GLN A 1 89 ? 2.172 2.102 47.731 1.00 33.66 89 GLN A CA 1
ATOM 677 C C . GLN A 1 89 ? 2.014 3.282 46.766 1.00 33.66 89 GLN A C 1
ATOM 679 O O . GLN A 1 89 ? 1.008 3.990 46.753 1.00 33.66 89 GLN A O 1
ATOM 684 N N . LYS A 1 90 ? 3.042 3.509 45.948 1.00 28.59 90 LYS A N 1
ATOM 685 C CA . LYS A 1 90 ? 3.004 4.464 44.851 1.00 28.59 90 LYS A CA 1
ATOM 686 C C . LYS A 1 90 ? 2.140 3.842 43.761 1.00 28.59 90 LYS A C 1
ATOM 688 O O . LYS A 1 90 ? 2.620 3.033 42.972 1.00 28.59 90 LYS A O 1
ATOM 693 N N . LYS A 1 91 ? 0.850 4.192 43.760 1.00 36.22 91 LYS A N 1
ATOM 694 C CA . LYS A 1 91 ? -0.041 4.012 42.612 1.00 36.22 91 LYS A CA 1
ATOM 695 C C . LYS A 1 91 ? 0.704 4.591 41.409 1.00 36.22 91 LYS A C 1
ATOM 697 O O . LYS A 1 91 ? 0.913 5.802 41.340 1.00 36.22 91 LYS A O 1
ATOM 702 N N . VAL A 1 92 ? 1.224 3.711 40.555 1.00 32.06 92 VAL A N 1
ATOM 703 C CA . VAL A 1 92 ? 1.872 4.097 39.304 1.00 32.06 92 VAL A CA 1
ATOM 704 C C . VAL A 1 92 ? 0.828 4.921 38.557 1.00 32.06 92 VAL A C 1
ATOM 706 O O . VAL A 1 92 ? -0.280 4.414 38.368 1.00 32.06 92 VAL A O 1
ATOM 709 N N . PRO A 1 93 ? 1.101 6.194 38.228 1.00 34.84 93 PRO A N 1
ATOM 710 C CA . PRO A 1 93 ? 0.179 6.958 37.416 1.00 34.84 93 PRO A CA 1
ATOM 711 C C . PRO A 1 93 ? 0.070 6.213 36.091 1.00 34.84 93 PRO A C 1
ATOM 713 O O . PRO A 1 93 ? 1.066 6.021 35.390 1.00 34.84 93 PRO A O 1
ATOM 716 N N . GLU A 1 94 ? -1.135 5.719 35.824 1.00 40.00 94 GLU A N 1
ATOM 717 C CA . GLU A 1 94 ? -1.554 5.229 34.524 1.00 40.00 94 GLU A CA 1
ATOM 718 C C . GLU A 1 94 ? -1.164 6.323 33.537 1.00 40.00 94 GLU A C 1
ATOM 720 O O . GLU A 1 94 ? -1.668 7.443 33.589 1.00 40.00 94 GLU A O 1
ATOM 725 N N . THR A 1 95 ? -0.112 6.054 32.768 1.00 38.28 95 THR A N 1
ATOM 726 C CA . THR A 1 95 ? 0.371 6.993 31.770 1.00 38.28 95 THR A CA 1
ATOM 727 C C . THR A 1 95 ? -0.774 7.112 30.785 1.00 38.28 95 THR A C 1
ATOM 729 O O . THR A 1 95 ? -1.060 6.133 30.095 1.00 38.28 95 THR A O 1
ATOM 732 N N . GLU A 1 96 ? -1.479 8.247 30.785 1.00 42.00 96 GLU A N 1
ATOM 733 C CA . GLU A 1 96 ? -2.463 8.569 29.756 1.00 42.00 96 GLU A CA 1
ATOM 734 C C . GLU A 1 96 ? -1.771 8.337 28.414 1.00 42.00 96 GLU A C 1
ATOM 736 O O . GLU A 1 96 ? -0.878 9.086 28.013 1.00 42.00 96 GLU A O 1
ATOM 741 N N . LYS A 1 97 ? -2.096 7.215 27.761 1.00 51.47 97 LYS A N 1
ATOM 742 C CA . LYS A 1 97 ? -1.593 6.917 26.428 1.00 51.47 97 LYS A CA 1
ATOM 743 C C . LYS A 1 97 ? -2.185 7.992 25.535 1.00 51.47 97 LYS A C 1
ATOM 745 O O . LYS A 1 97 ? -3.388 7.974 25.282 1.00 51.47 97 LYS A O 1
ATOM 750 N N . SER A 1 98 ? -1.349 8.928 25.091 1.00 56.53 98 SER A N 1
ATOM 751 C CA . SER A 1 98 ? -1.741 9.913 24.090 1.00 56.53 98 SER A CA 1
ATOM 752 C C . SER A 1 98 ? -2.464 9.204 22.941 1.00 56.53 98 SER A C 1
ATOM 754 O O . SER A 1 98 ? -2.000 8.141 22.507 1.00 56.53 98 SER A O 1
ATOM 756 N N . PRO A 1 99 ? -3.599 9.745 22.467 1.00 71.19 99 PRO A N 1
ATOM 757 C CA . PRO A 1 99 ? -4.401 9.092 21.447 1.00 71.19 99 PRO A CA 1
ATOM 758 C C . PRO A 1 99 ? -3.551 8.848 20.206 1.00 71.19 99 PRO A C 1
ATOM 760 O O . PRO A 1 99 ? -2.886 9.748 19.688 1.00 71.19 99 PRO A O 1
ATOM 763 N N . VAL A 1 100 ? -3.553 7.601 19.751 1.00 81.75 100 VAL A N 1
ATOM 764 C CA . VAL A 1 100 ? -2.769 7.201 18.598 1.00 81.75 100 VAL A CA 1
ATOM 765 C C . VAL A 1 100 ? -3.480 7.664 17.329 1.00 81.75 100 VAL A C 1
ATOM 767 O O . VAL A 1 100 ? -4.666 7.397 17.157 1.00 81.75 100 VAL A O 1
ATOM 770 N N . ALA A 1 101 ? -2.771 8.353 16.433 1.00 90.75 101 ALA A N 1
ATOM 771 C CA . ALA A 1 101 ? -3.345 8.772 15.158 1.00 90.75 101 ALA A CA 1
ATOM 772 C C . ALA A 1 101 ? -3.719 7.546 14.306 1.00 90.75 101 ALA A C 1
ATOM 774 O O . ALA A 1 101 ? -2.940 6.592 14.190 1.00 90.75 101 ALA A O 1
ATOM 775 N N . THR A 1 102 ? -4.914 7.586 13.718 1.00 94.00 102 THR A N 1
ATOM 776 C CA . THR A 1 102 ? -5.486 6.515 12.894 1.00 94.00 102 THR A CA 1
ATOM 777 C C . THR A 1 102 ? -6.067 7.088 11.606 1.00 94.00 102 THR A C 1
ATOM 779 O O . THR A 1 102 ? -6.411 8.266 11.526 1.00 94.00 102 THR A O 1
ATOM 782 N N . LEU A 1 103 ? -6.114 6.254 10.573 1.00 95.75 103 LEU A N 1
ATOM 783 C CA . LEU A 1 103 ? -6.932 6.466 9.390 1.00 95.75 103 LEU A CA 1
ATOM 784 C C . LEU A 1 103 ? -8.385 6.207 9.792 1.00 95.75 103 LEU A C 1
ATOM 786 O O . LEU A 1 103 ? -8.649 5.289 10.575 1.00 95.75 103 LEU A O 1
ATOM 790 N N . ASP A 1 104 ? -9.339 6.942 9.221 1.00 94.00 104 ASP A N 1
ATOM 791 C CA . ASP A 1 104 ? -10.755 6.601 9.389 1.00 94.00 104 ASP A CA 1
ATOM 792 C C . ASP A 1 104 ? -11.145 5.416 8.493 1.00 94.00 104 ASP A C 1
ATOM 794 O O . ASP A 1 104 ? -11.885 5.519 7.515 1.00 94.00 104 ASP A O 1
ATOM 798 N N . LEU A 1 105 ? -10.555 4.266 8.801 1.00 97.00 105 LEU A N 1
ATOM 799 C CA . LEU A 1 105 ? -10.682 3.035 8.045 1.00 97.00 105 LEU A CA 1
ATOM 800 C C . LEU A 1 105 ? -10.453 1.859 8.987 1.00 97.00 105 LEU A C 1
ATOM 802 O O . LEU A 1 105 ? -9.468 1.841 9.716 1.00 97.00 105 LEU A O 1
ATOM 806 N N . ASP A 1 106 ? -11.350 0.882 8.987 1.00 97.56 106 ASP A N 1
ATOM 807 C CA . ASP A 1 106 ? -11.154 -0.402 9.670 1.00 97.56 106 ASP A CA 1
ATOM 808 C C . ASP A 1 106 ? -10.744 -1.503 8.680 1.00 97.56 106 ASP A C 1
ATOM 810 O O . ASP A 1 106 ? -10.749 -1.310 7.460 1.00 97.56 106 ASP A O 1
ATOM 814 N N . TRP A 1 107 ? -10.331 -2.650 9.223 1.00 97.56 107 TRP A N 1
ATOM 815 C CA . TRP A 1 107 ? -9.814 -3.773 8.442 1.00 97.56 107 TRP A CA 1
ATOM 816 C C . TRP A 1 107 ? -10.821 -4.315 7.428 1.00 97.56 107 TRP A C 1
ATOM 818 O O . TRP A 1 107 ? -10.470 -4.524 6.268 1.00 97.56 107 TRP A O 1
ATOM 828 N N . ASP A 1 108 ? -12.065 -4.530 7.850 1.00 97.50 108 ASP A N 1
ATOM 829 C CA . ASP A 1 108 ? -13.081 -5.142 6.994 1.00 97.50 108 ASP A CA 1
ATOM 830 C C . ASP A 1 108 ? -13.457 -4.211 5.839 1.00 97.50 108 ASP A C 1
ATOM 832 O O . ASP A 1 108 ? -13.581 -4.650 4.692 1.00 97.50 108 ASP A O 1
ATOM 836 N N . THR A 1 109 ? -13.543 -2.910 6.115 1.00 97.75 109 THR A N 1
ATOM 837 C CA . THR A 1 109 ? -13.782 -1.884 5.098 1.00 97.75 109 THR A CA 1
ATOM 838 C C . THR A 1 109 ? -12.598 -1.759 4.141 1.00 97.75 109 THR A C 1
ATOM 840 O O . THR A 1 109 ? -12.805 -1.704 2.928 1.00 97.75 109 THR A O 1
ATOM 843 N N . PHE A 1 110 ? -11.360 -1.755 4.649 1.00 98.12 110 PHE A N 1
ATOM 844 C CA . PHE A 1 110 ? -10.153 -1.761 3.814 1.00 98.12 110 PHE A CA 1
ATOM 845 C C . PHE A 1 110 ? -10.167 -2.949 2.849 1.00 98.12 110 PHE A C 1
ATOM 847 O O . PHE A 1 110 ? -10.023 -2.775 1.640 1.00 98.12 110 PHE A O 1
ATOM 854 N N . ARG A 1 111 ? -10.386 -4.147 3.390 1.00 97.06 111 ARG A N 1
ATOM 855 C CA . ARG A 1 111 ? -10.371 -5.401 2.645 1.00 97.06 111 ARG A CA 1
ATOM 856 C C . ARG A 1 111 ? -11.395 -5.398 1.517 1.00 97.06 111 ARG A C 1
ATOM 858 O O . ARG A 1 111 ? -11.044 -5.663 0.371 1.00 97.06 111 ARG A O 1
ATOM 865 N N . LYS A 1 112 ? -12.635 -5.020 1.839 1.00 96.50 112 LYS A N 1
ATOM 866 C CA . LYS A 1 112 ? -13.723 -4.902 0.867 1.00 96.50 112 LYS A CA 1
ATOM 867 C C . LYS A 1 112 ? -13.367 -3.934 -0.263 1.00 96.50 112 LYS A C 1
ATOM 869 O O . LYS A 1 112 ? -13.494 -4.303 -1.425 1.00 96.50 112 LYS A O 1
ATOM 874 N N . ARG A 1 113 ? -12.893 -2.727 0.068 1.00 96.44 113 ARG A N 1
ATOM 875 C CA . ARG A 1 113 ? -12.530 -1.709 -0.934 1.00 96.44 113 ARG A CA 1
ATOM 876 C C . ARG A 1 113 ? -11.407 -2.189 -1.852 1.00 96.44 113 ARG A C 1
ATOM 878 O O . ARG A 1 113 ? -11.512 -2.032 -3.062 1.00 96.44 113 ARG A O 1
ATOM 885 N N . VAL A 1 114 ? -10.362 -2.806 -1.296 1.00 96.25 114 VAL A N 1
ATOM 886 C CA . VAL A 1 114 ? -9.239 -3.327 -2.092 1.00 96.25 114 VAL A CA 1
ATOM 887 C C . VAL A 1 114 ? -9.678 -4.458 -3.018 1.00 96.25 114 VAL A C 1
ATOM 889 O O . VAL A 1 114 ? -9.311 -4.443 -4.192 1.00 96.25 114 VAL A O 1
ATOM 892 N N . ASP A 1 115 ? -10.481 -5.407 -2.530 1.00 95.56 115 ASP A N 1
ATOM 893 C CA . ASP A 1 115 ? -10.998 -6.496 -3.365 1.00 95.56 115 ASP A CA 1
ATOM 894 C C . ASP A 1 115 ? -11.889 -5.959 -4.502 1.00 95.56 115 ASP A C 1
ATOM 896 O O . ASP A 1 115 ? -11.751 -6.396 -5.646 1.00 95.56 115 ASP A O 1
ATOM 900 N N . GLU A 1 116 ? -12.761 -4.984 -4.219 1.00 94.94 116 GLU A N 1
ATOM 901 C CA . GLU A 1 116 ? -13.616 -4.326 -5.222 1.00 94.94 116 GLU A CA 1
ATOM 902 C C . GLU A 1 116 ? -12.797 -3.559 -6.273 1.00 94.94 116 GLU A C 1
ATOM 904 O O . GLU A 1 116 ? -13.068 -3.669 -7.475 1.00 94.94 116 GLU A O 1
ATOM 909 N N . ASP A 1 117 ? -11.773 -2.815 -5.848 1.00 94.50 117 ASP A N 1
ATOM 910 C CA . ASP A 1 117 ? -10.878 -2.082 -6.748 1.00 94.50 117 ASP A CA 1
ATOM 911 C C . ASP A 1 117 ? -10.049 -3.039 -7.623 1.00 94.50 117 ASP A C 1
ATOM 913 O O . ASP A 1 117 ? -9.900 -2.807 -8.826 1.00 94.50 117 ASP A O 1
ATOM 917 N N . PHE A 1 118 ? -9.540 -4.140 -7.062 1.00 94.88 118 PHE A N 1
ATOM 918 C CA . PHE A 1 118 ? -8.788 -5.153 -7.813 1.00 94.88 118 PHE A CA 1
ATOM 919 C C . PHE A 1 118 ? -9.657 -5.914 -8.815 1.00 94.88 118 PHE A C 1
ATOM 921 O O . PHE A 1 118 ? -9.206 -6.183 -9.935 1.00 94.88 118 PHE A O 1
ATOM 928 N N . GLU A 1 119 ? -10.891 -6.246 -8.432 1.00 94.38 119 GLU A N 1
ATOM 929 C CA . GLU A 1 119 ? -11.875 -6.874 -9.314 1.00 94.38 119 GLU A CA 1
ATOM 930 C C . GLU A 1 119 ? -12.242 -5.930 -10.466 1.00 94.38 119 GLU A C 1
ATOM 932 O O . GLU A 1 119 ? -12.160 -6.318 -11.633 1.00 94.38 119 GLU A O 1
ATOM 937 N N . THR A 1 120 ? -12.528 -4.663 -10.156 1.00 92.88 120 THR A N 1
ATOM 938 C CA . THR A 1 120 ? -12.843 -3.626 -11.153 1.00 92.88 120 THR A CA 1
ATOM 939 C C . THR A 1 120 ? -11.685 -3.383 -12.121 1.00 92.88 120 THR A C 1
ATOM 941 O O . THR A 1 120 ? -11.905 -3.202 -13.320 1.00 92.88 120 THR A O 1
ATOM 944 N N . ALA A 1 121 ? -10.444 -3.394 -11.627 1.00 91.00 121 ALA A N 1
ATOM 945 C CA . ALA A 1 121 ? -9.248 -3.230 -12.451 1.00 91.00 121 ALA A CA 1
ATOM 946 C C . ALA A 1 121 ? -8.904 -4.474 -13.294 1.00 91.00 121 ALA A C 1
ATOM 948 O O . ALA A 1 121 ? -8.035 -4.401 -14.165 1.00 91.00 121 ALA A O 1
ATOM 949 N N . GLY A 1 122 ? -9.555 -5.618 -13.050 1.00 92.00 122 GLY A N 1
ATOM 950 C CA . GLY A 1 122 ? -9.309 -6.857 -13.786 1.00 92.00 122 GLY A CA 1
ATOM 951 C C . GLY A 1 122 ? -7.919 -7.453 -13.541 1.00 92.00 122 GLY A C 1
ATOM 952 O O . GLY A 1 122 ? -7.385 -8.148 -14.404 1.00 92.00 122 GLY A O 1
ATOM 953 N N . PHE A 1 123 ? -7.302 -7.190 -12.383 1.00 88.25 123 PHE A N 1
ATOM 954 C CA . PHE A 1 123 ? -5.934 -7.645 -12.099 1.00 88.25 123 PHE A CA 1
ATOM 955 C C . PHE A 1 123 ? -5.818 -9.145 -11.795 1.00 88.25 123 PHE A C 1
ATOM 957 O O . PHE A 1 123 ? -4.711 -9.690 -11.847 1.00 88.25 123 PHE A O 1
ATOM 964 N N . GLY A 1 124 ? -6.938 -9.820 -11.521 1.00 88.31 124 GLY A N 1
ATOM 965 C CA . GLY A 1 124 ? -6.990 -11.273 -11.342 1.00 88.31 124 GLY A CA 1
ATOM 966 C C . GLY A 1 124 ? -6.325 -11.776 -10.059 1.00 88.31 124 GLY A C 1
ATOM 967 O O . GLY A 1 124 ? -5.905 -12.929 -10.007 1.00 88.31 124 GLY A O 1
ATOM 968 N N . PHE A 1 125 ? -6.191 -10.926 -9.038 1.00 91.62 125 PHE A N 1
ATOM 969 C CA . PHE A 1 125 ? -5.713 -11.355 -7.725 1.00 91.62 125 PHE A CA 1
ATOM 970 C C . PHE A 1 125 ? -6.794 -12.126 -6.967 1.00 91.62 125 PHE A C 1
ATOM 972 O O . PHE A 1 125 ? -7.990 -11.896 -7.151 1.00 91.62 125 PHE A O 1
ATOM 979 N N . ALA A 1 126 ? -6.363 -13.043 -6.101 1.00 89.81 126 ALA A N 1
ATOM 980 C CA . ALA A 1 126 ? -7.266 -13.690 -5.162 1.00 89.81 126 ALA A CA 1
ATOM 981 C C . ALA A 1 126 ? -7.800 -12.661 -4.156 1.00 89.81 126 ALA A C 1
ATOM 983 O O . ALA A 1 126 ? -7.059 -11.777 -3.725 1.00 89.81 126 ALA A O 1
ATOM 984 N N . LYS A 1 127 ? -9.070 -12.811 -3.769 1.00 93.94 127 LYS A N 1
ATOM 985 C CA . LYS A 1 127 ? -9.675 -11.987 -2.718 1.00 93.94 127 LYS A CA 1
ATOM 986 C C . LYS A 1 127 ? -8.978 -12.221 -1.387 1.00 93.94 127 LYS A C 1
ATOM 988 O O . LYS A 1 127 ? -8.557 -13.345 -1.087 1.00 93.94 127 LYS A O 1
ATOM 993 N N . ILE A 1 128 ? -8.898 -11.177 -0.574 1.00 94.31 128 ILE A N 1
ATOM 994 C CA . ILE A 1 128 ? -8.371 -11.293 0.783 1.00 94.31 128 ILE A CA 1
ATOM 995 C C . ILE A 1 128 ? -9.384 -12.102 1.623 1.00 94.31 128 ILE A C 1
ATOM 997 O O . ILE A 1 128 ? -10.546 -11.698 1.734 1.00 94.31 128 ILE A O 1
ATOM 1001 N N . PRO A 1 129 ? -8.985 -13.235 2.238 1.00 92.94 129 PRO A N 1
ATOM 1002 C CA . PRO A 1 129 ? -9.920 -14.091 2.967 1.00 92.94 129 PRO A CA 1
ATOM 1003 C C . PRO A 1 129 ? -10.593 -13.373 4.144 1.00 92.94 129 PRO A C 1
ATOM 1005 O O . PRO A 1 129 ? -9.914 -12.715 4.928 1.00 92.94 129 PRO A O 1
ATOM 1008 N N . ASP A 1 130 ? -11.898 -13.592 4.345 1.00 92.81 130 ASP A N 1
ATOM 1009 C CA . ASP A 1 130 ? -12.640 -13.063 5.508 1.00 92.81 130 ASP A CA 1
ATOM 1010 C C . ASP A 1 130 ? -12.065 -13.546 6.854 1.00 92.81 130 ASP A C 1
ATOM 1012 O O . ASP A 1 130 ? -12.225 -12.898 7.886 1.00 92.81 130 ASP A O 1
ATOM 1016 N N . SER A 1 131 ? -11.396 -14.705 6.856 1.00 93.00 131 SER A N 1
ATOM 1017 C CA . SER A 1 131 ? -10.748 -15.265 8.043 1.00 93.00 131 SER A CA 1
ATOM 1018 C C . SER A 1 131 ? -9.450 -14.552 8.419 1.00 93.00 131 SER A C 1
ATOM 1020 O O . SER A 1 131 ? -8.974 -14.728 9.538 1.00 93.00 131 SER A O 1
ATOM 1022 N N . MET A 1 132 ? -8.845 -13.796 7.497 1.00 94.31 132 MET A N 1
ATOM 1023 C CA . MET A 1 132 ? -7.610 -13.069 7.764 1.00 94.31 132 MET A CA 1
ATOM 1024 C C . MET A 1 132 ? -7.909 -11.826 8.598 1.00 94.31 132 MET A C 1
ATOM 1026 O O . MET A 1 132 ? -8.805 -11.049 8.265 1.00 94.31 132 MET A O 1
ATOM 1030 N N . LYS A 1 133 ? -7.129 -11.618 9.661 1.00 94.50 133 LYS A N 1
ATOM 1031 C CA . LYS A 1 133 ? -7.218 -10.442 10.529 1.00 94.50 133 LYS A CA 1
ATOM 1032 C C . LYS A 1 133 ? -5.824 -9.915 10.868 1.00 94.50 133 LYS A C 1
ATOM 1034 O O . LYS A 1 133 ? -4.862 -10.677 10.801 1.00 94.50 133 LYS A O 1
ATOM 1039 N N . PRO A 1 134 ? -5.698 -8.631 11.237 1.00 95.62 134 PRO A N 1
ATOM 1040 C CA . PRO A 1 134 ? -4.481 -8.121 11.843 1.00 95.62 134 PRO A CA 1
ATOM 1041 C C . PRO A 1 134 ? -4.205 -8.839 13.167 1.00 95.62 134 PRO A C 1
ATOM 1043 O O . PRO A 1 134 ? -5.078 -8.917 14.031 1.00 95.62 134 PRO A O 1
ATOM 1046 N N . GLU A 1 135 ? -2.984 -9.339 13.329 1.00 94.38 135 GLU A N 1
ATOM 1047 C CA . GLU A 1 135 ? -2.553 -10.111 14.497 1.00 94.38 135 GLU A CA 1
ATOM 1048 C C . GLU A 1 135 ? -1.322 -9.476 15.157 1.00 94.38 135 GLU A C 1
ATOM 1050 O O . GLU A 1 135 ? -0.561 -8.729 14.535 1.00 94.38 135 GLU A O 1
ATOM 1055 N N . GLY A 1 136 ? -1.132 -9.763 16.442 1.00 89.62 136 GLY A N 1
ATOM 1056 C CA . GLY A 1 136 ? -0.025 -9.272 17.257 1.00 89.62 136 GLY A CA 1
ATOM 1057 C C . GLY A 1 136 ? -0.027 -9.944 18.627 1.00 89.62 136 GLY A C 1
ATOM 1058 O O . GLY A 1 136 ? -0.992 -10.614 18.999 1.00 89.62 136 GLY A O 1
ATOM 1059 N N . ASP A 1 137 ? 1.063 -9.793 19.375 1.00 84.81 137 ASP A N 1
ATOM 1060 C CA . ASP A 1 137 ? 1.107 -10.250 20.763 1.00 84.81 137 ASP A CA 1
ATOM 1061 C C . ASP A 1 137 ? 0.202 -9.399 21.681 1.00 84.81 137 ASP A C 1
ATOM 1063 O O . ASP A 1 137 ? -0.294 -8.338 21.303 1.00 84.81 137 ASP A O 1
ATOM 1067 N N . ALA A 1 138 ? -0.022 -9.865 22.914 1.00 78.12 138 ALA A N 1
ATOM 1068 C CA . ALA A 1 138 ? -0.927 -9.214 23.866 1.00 78.12 138 ALA A CA 1
ATOM 1069 C C . ALA A 1 138 ? -0.521 -7.775 24.250 1.00 78.12 138 ALA A C 1
ATOM 1071 O O . ALA A 1 138 ? -1.357 -7.017 24.738 1.00 78.12 138 ALA A O 1
ATOM 1072 N N . ASN A 1 139 ? 0.744 -7.399 24.043 1.00 81.12 139 ASN A N 1
ATOM 1073 C CA . ASN A 1 139 ? 1.285 -6.075 24.350 1.00 81.12 139 ASN A CA 1
ATOM 1074 C C . ASN A 1 139 ? 1.627 -5.286 23.078 1.00 81.12 139 ASN A C 1
ATOM 1076 O O . ASN A 1 139 ? 2.302 -4.253 23.156 1.00 81.12 139 ASN A O 1
ATOM 1080 N N . ALA A 1 140 ? 1.187 -5.763 21.913 1.00 81.31 140 ALA A N 1
ATOM 1081 C CA . ALA A 1 140 ? 1.579 -5.195 20.645 1.00 81.31 140 ALA A CA 1
ATOM 1082 C C . ALA A 1 140 ? 1.068 -3.757 20.539 1.00 81.31 140 ALA A C 1
ATOM 1084 O O . ALA A 1 140 ? -0.111 -3.470 20.738 1.00 81.31 140 ALA A O 1
ATOM 1085 N N . MET A 1 141 ? 1.963 -2.834 20.180 1.00 84.88 141 MET A N 1
ATOM 1086 C CA . MET A 1 141 ? 1.576 -1.445 19.905 1.00 84.88 141 MET A CA 1
ATOM 1087 C C . MET A 1 141 ? 0.682 -1.336 18.663 1.00 84.88 141 MET A C 1
ATOM 1089 O O . MET A 1 141 ? -0.051 -0.360 18.515 1.00 84.88 141 MET A O 1
ATOM 1093 N N . ARG A 1 142 ? 0.769 -2.326 17.767 1.00 90.31 142 ARG A N 1
ATOM 1094 C CA . ARG A 1 142 ? -0.008 -2.470 16.535 1.00 90.31 142 ARG A CA 1
ATOM 1095 C C . ARG A 1 142 ? -0.308 -3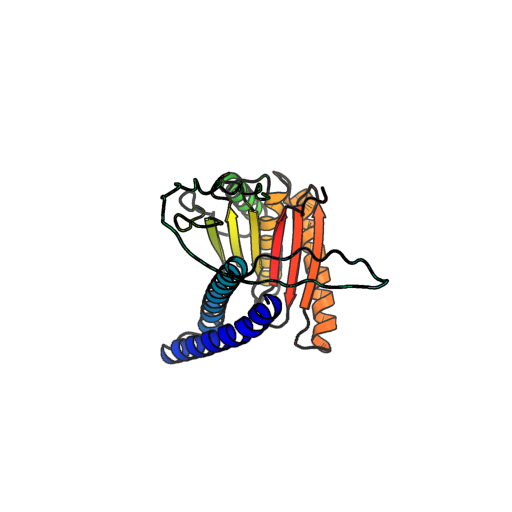.939 16.299 1.00 90.31 142 ARG A C 1
ATOM 1097 O O . ARG A 1 142 ? 0.588 -4.765 16.451 1.00 90.31 142 ARG A O 1
ATOM 1104 N N . LEU A 1 143 ? -1.517 -4.239 15.847 1.00 95.75 143 LEU A N 1
ATOM 1105 C CA . LEU A 1 143 ? -1.778 -5.503 15.163 1.00 95.75 143 LEU A CA 1
ATOM 1106 C C . LEU A 1 143 ? -1.431 -5.319 13.686 1.00 95.75 143 LEU A C 1
ATOM 1108 O O . LEU A 1 143 ? -1.547 -4.212 13.155 1.00 95.75 143 LEU A O 1
ATOM 1112 N N . THR A 1 144 ? -0.982 -6.376 13.020 1.00 96.44 144 THR A N 1
ATOM 1113 C CA . THR A 1 144 ? -0.532 -6.297 11.628 1.00 96.44 144 THR A CA 1
ATOM 1114 C C . THR A 1 144 ? -1.081 -7.435 10.790 1.00 96.44 144 THR A C 1
ATOM 1116 O O . THR A 1 144 ? -1.117 -8.578 11.239 1.00 96.44 144 THR A O 1
ATOM 1119 N N . ALA A 1 145 ? -1.481 -7.129 9.561 1.00 97.06 145 ALA A N 1
ATOM 1120 C CA . ALA A 1 145 ? -1.784 -8.116 8.536 1.00 97.06 145 ALA A CA 1
ATOM 1121 C C . ALA A 1 145 ? -0.809 -7.949 7.367 1.00 97.06 145 ALA A C 1
ATOM 1123 O O . ALA A 1 145 ? -0.657 -6.851 6.823 1.00 97.06 145 ALA A O 1
ATOM 1124 N N . MET A 1 146 ? -0.161 -9.046 6.976 1.00 96.25 146 MET A N 1
ATOM 1125 C CA . MET A 1 146 ? 0.701 -9.099 5.799 1.00 96.25 146 MET A CA 1
ATOM 1126 C C . MET A 1 146 ? -0.063 -9.740 4.640 1.00 96.25 146 MET A C 1
ATOM 1128 O O . MET A 1 146 ? -0.545 -10.866 4.748 1.00 96.25 146 MET A O 1
ATOM 1132 N N . LEU A 1 147 ? -0.148 -9.018 3.528 1.00 95.81 147 LEU A N 1
ATOM 1133 C CA . LEU A 1 147 ? -0.893 -9.382 2.331 1.00 95.81 147 LEU A CA 1
ATOM 1134 C C . LEU A 1 147 ? 0.077 -9.695 1.188 1.00 95.81 147 LEU A C 1
ATOM 1136 O O . LEU A 1 147 ? 0.503 -8.774 0.488 1.00 95.81 147 LEU A O 1
ATOM 1140 N N . PRO A 1 148 ? 0.462 -10.964 0.980 1.00 93.75 148 PRO A N 1
ATOM 1141 C CA . PRO A 1 148 ? 1.242 -11.348 -0.189 1.00 93.75 148 PRO A CA 1
ATOM 1142 C C . PRO A 1 148 ? 0.335 -11.337 -1.427 1.00 93.75 148 PRO A C 1
ATOM 1144 O O . PRO A 1 148 ? -0.357 -12.313 -1.701 1.00 93.75 148 PRO A O 1
ATOM 1147 N N . ILE A 1 149 ? 0.312 -10.221 -2.160 1.00 94.31 149 ILE A N 1
ATOM 1148 C CA . ILE A 1 149 ? -0.538 -10.067 -3.352 1.00 94.31 149 ILE A CA 1
ATOM 1149 C C . ILE A 1 149 ? 0.038 -10.878 -4.518 1.00 94.31 149 ILE A C 1
ATOM 1151 O O . ILE A 1 149 ? -0.692 -11.574 -5.221 1.00 94.31 149 ILE A O 1
ATOM 1155 N N . ASN A 1 150 ? 1.357 -10.795 -4.713 1.00 93.06 150 ASN A N 1
ATOM 1156 C CA . ASN A 1 150 ? 2.133 -11.629 -5.632 1.00 93.06 150 ASN A CA 1
ATOM 1157 C C . ASN A 1 150 ? 3.626 -11.630 -5.233 1.00 93.06 150 ASN A C 1
ATOM 1159 O O . ASN A 1 150 ? 4.007 -11.043 -4.220 1.00 93.06 150 ASN A O 1
ATOM 1163 N N . ASP A 1 151 ? 4.483 -12.253 -6.048 1.00 91.56 151 ASP A N 1
ATOM 1164 C CA . ASP A 1 151 ? 5.930 -12.386 -5.798 1.00 91.56 151 ASP A CA 1
ATOM 1165 C C . ASP A 1 151 ? 6.691 -11.049 -5.679 1.00 91.56 151 ASP A C 1
ATOM 1167 O O . ASP A 1 151 ? 7.804 -11.002 -5.146 1.00 91.56 151 ASP A O 1
ATOM 1171 N N . ASN A 1 152 ? 6.117 -9.953 -6.175 1.00 94.38 152 ASN A N 1
ATOM 1172 C CA . ASN A 1 152 ? 6.728 -8.628 -6.231 1.00 94.38 152 ASN A CA 1
ATOM 1173 C C . ASN A 1 152 ? 5.879 -7.531 -5.573 1.00 94.38 152 ASN A C 1
ATOM 1175 O O . ASN A 1 152 ? 6.271 -6.366 -5.630 1.00 94.38 152 ASN A O 1
ATOM 1179 N N . LEU A 1 153 ? 4.760 -7.869 -4.935 1.00 96.50 153 LEU A N 1
ATOM 1180 C CA . LEU A 1 153 ? 3.912 -6.916 -4.229 1.00 96.50 153 LEU A CA 1
ATOM 1181 C C . LEU A 1 153 ? 3.427 -7.508 -2.910 1.00 96.50 153 LEU A C 1
ATOM 1183 O O . LEU A 1 153 ? 2.697 -8.500 -2.881 1.00 96.50 153 LEU A O 1
ATOM 1187 N N . VAL A 1 154 ? 3.793 -6.842 -1.816 1.00 96.94 154 VAL A N 1
ATOM 1188 C CA . VAL A 1 154 ? 3.342 -7.192 -0.467 1.00 96.94 154 VAL A CA 1
ATOM 1189 C C . VAL A 1 154 ? 2.713 -5.975 0.197 1.00 96.94 154 VAL A C 1
ATOM 1191 O O . VAL A 1 154 ? 3.327 -4.910 0.255 1.00 96.94 154 VAL A O 1
ATOM 1194 N N . GLY A 1 155 ? 1.506 -6.143 0.728 1.00 97.69 155 GLY A N 1
ATOM 1195 C CA . GLY A 1 155 ? 0.876 -5.194 1.636 1.00 97.69 155 GLY A CA 1
ATOM 1196 C C . GLY A 1 155 ? 1.234 -5.475 3.091 1.00 97.69 155 GLY A C 1
ATOM 1197 O O . GLY A 1 155 ? 1.278 -6.629 3.501 1.00 97.69 155 GLY A O 1
ATOM 1198 N N . ASN A 1 156 ? 1.435 -4.432 3.886 1.00 97.12 156 ASN A N 1
ATOM 1199 C CA . ASN A 1 156 ? 1.510 -4.511 5.341 1.00 97.12 156 ASN A CA 1
ATOM 1200 C C . ASN A 1 156 ? 0.559 -3.475 5.927 1.00 97.12 156 ASN A C 1
ATOM 1202 O O . ASN A 1 156 ? 0.748 -2.270 5.739 1.00 97.12 156 ASN A O 1
ATOM 1206 N N . ILE A 1 157 ? -0.475 -3.959 6.605 1.00 98.19 157 ILE A N 1
ATOM 1207 C CA . ILE A 1 157 ? -1.559 -3.142 7.141 1.00 98.19 157 ILE A CA 1
ATOM 1208 C C . ILE A 1 157 ? -1.458 -3.179 8.654 1.00 98.19 157 ILE A C 1
ATOM 1210 O O . ILE A 1 157 ? -1.516 -4.258 9.244 1.00 98.19 157 ILE A O 1
ATOM 1214 N N . ALA A 1 158 ? -1.278 -2.019 9.275 1.00 97.06 158 ALA A N 1
ATOM 1215 C CA . ALA A 1 158 ? -1.198 -1.907 10.723 1.00 97.06 158 ALA A CA 1
ATOM 1216 C C . ALA A 1 158 ? -2.501 -1.334 11.274 1.00 97.06 158 ALA A C 1
ATOM 1218 O O . ALA A 1 158 ? -3.051 -0.390 10.704 1.00 97.06 158 ALA A O 1
ATOM 1219 N N . THR A 1 159 ? -2.967 -1.873 12.395 1.00 96.62 159 THR A N 1
ATOM 1220 C CA . THR A 1 159 ? -4.155 -1.397 13.102 1.00 96.62 159 THR A CA 1
ATOM 1221 C C . THR A 1 159 ? -3.843 -1.108 14.559 1.00 96.62 159 THR A C 1
ATOM 1223 O O . THR A 1 159 ? -3.014 -1.765 15.196 1.00 96.62 159 THR A O 1
ATOM 1226 N N . ASP A 1 160 ? -4.530 -0.116 15.100 1.00 94.38 160 ASP A N 1
ATOM 1227 C CA . ASP A 1 160 ? -4.500 0.189 16.517 1.00 94.38 160 ASP A CA 1
ATOM 1228 C C . ASP A 1 160 ? -5.348 -0.839 17.289 1.00 94.38 160 ASP A C 1
ATOM 1230 O O . ASP A 1 160 ? -6.538 -0.973 16.998 1.00 94.38 160 ASP A O 1
ATOM 1234 N N . PRO A 1 161 ? -4.785 -1.579 18.263 1.00 92.12 161 PRO A N 1
ATOM 1235 C CA . PRO A 1 161 ? -5.533 -2.597 19.002 1.00 92.12 161 PRO A CA 1
ATOM 1236 C C . PRO A 1 161 ? -6.667 -2.016 19.857 1.00 92.12 161 PRO A C 1
ATOM 1238 O O . PRO A 1 161 ? -7.613 -2.736 20.161 1.00 92.12 161 PRO A O 1
ATOM 1241 N N . ALA A 1 162 ? -6.588 -0.739 20.254 1.00 91.56 162 ALA A N 1
ATOM 1242 C CA . ALA A 1 162 ? -7.607 -0.112 21.093 1.00 91.56 162 ALA A CA 1
ATOM 1243 C C . ALA A 1 162 ? -8.860 0.282 20.297 1.00 91.56 162 ALA A C 1
ATOM 1245 O O . ALA A 1 162 ? -9.978 0.093 20.774 1.00 91.56 162 ALA A O 1
ATOM 1246 N N . THR A 1 163 ? -8.683 0.823 19.090 1.00 93.00 163 THR A N 1
ATOM 1247 C CA . THR A 1 163 ? -9.790 1.330 18.259 1.00 93.00 163 THR A CA 1
ATOM 1248 C C . THR A 1 163 ? -10.184 0.404 17.109 1.00 93.00 163 THR A C 1
ATOM 1250 O O . THR A 1 163 ? -11.255 0.577 16.532 1.00 93.00 163 THR A O 1
ATOM 1253 N N . GLY A 1 164 ? -9.329 -0.551 16.731 1.00 93.75 164 GLY A N 1
ATOM 1254 C CA . GLY A 1 164 ? -9.509 -1.392 15.541 1.00 93.75 164 GLY A CA 1
ATOM 1255 C C . GLY A 1 164 ? -9.319 -0.648 14.212 1.00 93.75 164 GLY A C 1
ATOM 1256 O O . GLY A 1 164 ? -9.449 -1.251 13.145 1.00 93.75 164 GLY A O 1
ATOM 1257 N N . LYS A 1 165 ? -8.999 0.650 14.256 1.00 96.69 165 LYS A N 1
ATOM 1258 C CA . LYS A 1 165 ? -8.770 1.483 13.075 1.00 96.69 165 LYS A CA 1
ATOM 1259 C C . LYS A 1 165 ? -7.353 1.296 12.545 1.00 96.69 165 LYS A C 1
ATOM 1261 O O . LYS A 1 165 ? -6.407 1.041 13.296 1.00 96.69 165 LYS A O 1
ATOM 1266 N N . LEU A 1 166 ? -7.203 1.419 11.234 1.00 97.56 166 LEU A N 1
ATOM 1267 C CA . LEU A 1 166 ? -5.922 1.334 10.552 1.00 97.56 166 LEU A CA 1
ATOM 1268 C C . LEU A 1 166 ? -5.052 2.518 10.933 1.00 97.56 166 LEU A C 1
ATOM 1270 O O . LEU A 1 166 ? -5.520 3.631 11.135 1.00 97.56 166 LEU A O 1
ATOM 1274 N N . THR A 1 167 ? -3.755 2.283 11.002 1.00 96.31 167 THR A N 1
ATOM 1275 C CA . THR A 1 167 ? -2.762 3.311 11.319 1.00 96.31 167 THR A CA 1
ATOM 1276 C C . THR A 1 167 ? -1.788 3.511 10.186 1.00 96.31 167 THR A C 1
ATOM 1278 O O . THR A 1 167 ? -1.186 4.572 10.080 1.00 96.31 167 THR A O 1
ATOM 1281 N N . SER A 1 168 ? -1.638 2.497 9.337 1.00 97.25 168 SER A N 1
ATOM 1282 C CA . SER A 1 168 ? -0.935 2.625 8.075 1.00 97.25 168 SER A CA 1
ATOM 1283 C C . SER A 1 168 ? -1.347 1.535 7.094 1.00 97.25 168 SER A C 1
ATOM 1285 O O . SER A 1 168 ? -1.689 0.410 7.473 1.00 97.25 168 SER A O 1
ATOM 1287 N N . ILE A 1 169 ? -1.264 1.887 5.816 1.00 98.62 169 ILE A N 1
ATOM 1288 C CA . ILE A 1 169 ? -1.277 0.972 4.679 1.00 98.62 169 ILE A CA 1
ATOM 1289 C C . ILE A 1 169 ? 0.092 1.106 4.023 1.00 98.62 169 ILE A C 1
ATOM 1291 O O . ILE A 1 169 ? 0.425 2.174 3.512 1.00 98.62 169 ILE A O 1
ATOM 1295 N N . THR A 1 170 ? 0.889 0.043 4.039 1.00 98.38 170 THR A N 1
ATOM 1296 C CA . THR A 1 170 ? 2.180 0.002 3.344 1.00 98.38 170 THR A CA 1
ATOM 1297 C C . THR A 1 170 ? 2.100 -0.972 2.183 1.00 98.38 170 THR A C 1
ATOM 1299 O O . THR A 1 170 ? 1.688 -2.112 2.376 1.00 98.38 170 THR A O 1
ATOM 1302 N N . ALA A 1 171 ? 2.540 -0.563 1.000 1.00 98.38 171 ALA A N 1
ATOM 1303 C CA . ALA A 1 171 ? 2.747 -1.443 -0.141 1.00 98.38 171 ALA A CA 1
ATOM 1304 C C . ALA A 1 171 ? 4.232 -1.459 -0.519 1.00 98.38 171 ALA A C 1
ATOM 1306 O O . ALA A 1 171 ? 4.838 -0.415 -0.760 1.00 98.38 171 ALA A O 1
ATOM 1307 N N . THR A 1 172 ? 4.810 -2.653 -0.584 1.00 97.56 172 THR A N 1
ATOM 1308 C CA . THR A 1 172 ? 6.207 -2.876 -0.956 1.00 97.56 172 THR A CA 1
ATOM 1309 C C . THR A 1 172 ? 6.258 -3.493 -2.345 1.00 97.56 172 THR A C 1
ATOM 1311 O O . THR A 1 172 ? 5.832 -4.633 -2.533 1.00 97.56 172 THR A O 1
ATOM 1314 N N . VAL A 1 173 ? 6.795 -2.743 -3.306 1.00 96.00 173 VAL A N 1
ATOM 1315 C CA . VAL A 1 173 ? 6.927 -3.128 -4.713 1.00 96.00 173 VAL A CA 1
ATOM 1316 C C . VAL A 1 173 ? 8.371 -3.546 -4.991 1.00 96.00 173 VAL A C 1
ATOM 1318 O O . VAL A 1 173 ? 9.304 -2.736 -4.977 1.00 96.00 173 VAL A O 1
ATOM 1321 N N . GLY A 1 174 ? 8.562 -4.839 -5.232 1.00 91.56 174 GLY A N 1
ATOM 1322 C CA . GLY A 1 174 ? 9.809 -5.417 -5.715 1.00 91.56 174 GLY A CA 1
ATOM 1323 C C . GLY A 1 174 ? 9.972 -5.239 -7.224 1.00 91.56 174 GLY A C 1
ATOM 1324 O O . GLY A 1 174 ? 8.998 -5.123 -7.962 1.00 91.56 174 GLY A O 1
ATOM 1325 N N . ALA A 1 175 ? 11.218 -5.250 -7.693 1.00 84.62 175 ALA A N 1
ATOM 1326 C CA . ALA A 1 175 ? 11.504 -5.177 -9.120 1.00 84.62 175 ALA A CA 1
ATOM 1327 C C . ALA A 1 175 ? 11.113 -6.481 -9.836 1.00 84.62 175 ALA A C 1
ATOM 1329 O O . ALA A 1 175 ? 11.503 -7.568 -9.402 1.00 84.62 175 ALA A O 1
ATOM 1330 N N . ASN A 1 176 ? 10.417 -6.354 -10.964 1.00 89.25 176 ASN A N 1
ATOM 1331 C CA . ASN A 1 176 ? 10.181 -7.425 -11.927 1.00 89.25 176 ASN A CA 1
ATOM 1332 C C . ASN A 1 176 ? 10.885 -7.089 -13.259 1.00 89.25 176 ASN A C 1
ATOM 1334 O O . ASN A 1 176 ? 11.065 -5.919 -13.600 1.00 89.25 176 ASN A O 1
ATOM 1338 N N . SER A 1 177 ? 11.328 -8.098 -14.011 1.00 87.38 177 SER A N 1
ATOM 1339 C CA . SER A 1 177 ? 11.909 -7.896 -15.347 1.00 87.38 177 SER A CA 1
ATOM 1340 C C . SER A 1 177 ? 10.872 -7.495 -16.399 1.00 87.38 177 SER A C 1
ATOM 1342 O O . SER A 1 177 ? 11.232 -6.891 -17.407 1.00 87.38 177 SER A O 1
ATOM 1344 N N . ASP A 1 178 ? 9.603 -7.831 -16.177 1.00 91.06 178 ASP A N 1
ATOM 1345 C CA . ASP A 1 178 ? 8.480 -7.446 -17.019 1.00 91.06 178 ASP A CA 1
ATOM 1346 C C . ASP A 1 178 ? 7.956 -6.057 -16.616 1.00 91.06 178 ASP A C 1
ATOM 1348 O O . ASP A 1 178 ? 7.535 -5.805 -15.483 1.00 91.06 178 ASP A O 1
ATOM 1352 N N . ALA A 1 179 ? 7.988 -5.131 -17.574 1.00 89.38 179 ALA A N 1
ATOM 1353 C CA . ALA A 1 179 ? 7.498 -3.772 -17.401 1.00 89.38 179 ALA A CA 1
ATOM 1354 C C . ALA A 1 179 ? 5.979 -3.714 -17.166 1.00 89.38 179 ALA A C 1
ATOM 1356 O O . ALA A 1 179 ? 5.526 -2.851 -16.410 1.00 89.38 179 ALA A O 1
ATOM 1357 N N . ALA A 1 180 ? 5.204 -4.620 -17.771 1.00 90.00 180 ALA A N 1
ATOM 1358 C CA . ALA A 1 180 ? 3.760 -4.688 -17.567 1.00 90.00 180 ALA A CA 1
ATOM 1359 C C . ALA A 1 180 ? 3.432 -5.112 -16.129 1.00 90.00 180 ALA A C 1
ATOM 1361 O O . ALA A 1 180 ? 2.590 -4.486 -15.486 1.00 90.00 180 ALA A O 1
ATOM 1362 N N . GLU A 1 181 ? 4.161 -6.090 -15.587 1.00 92.06 181 GLU A N 1
ATOM 1363 C CA . GLU A 1 181 ? 4.027 -6.501 -14.184 1.00 92.06 181 GLU A CA 1
ATOM 1364 C C . GLU A 1 181 ? 4.461 -5.396 -13.217 1.00 92.06 181 GLU A C 1
ATOM 1366 O O . GLU A 1 181 ? 3.783 -5.146 -12.222 1.00 92.06 181 GLU A O 1
ATOM 1371 N N . ASN A 1 182 ? 5.529 -4.650 -13.520 1.00 90.44 182 ASN A N 1
ATOM 1372 C CA . ASN A 1 182 ? 5.886 -3.477 -12.716 1.00 90.44 182 ASN A CA 1
ATOM 1373 C C . ASN A 1 182 ? 4.750 -2.442 -12.700 1.00 90.44 182 ASN A C 1
ATOM 1375 O O . ASN A 1 182 ? 4.367 -1.970 -11.629 1.00 90.44 182 ASN A O 1
ATOM 1379 N N . LEU A 1 183 ? 4.176 -2.113 -13.863 1.00 92.31 183 LEU A N 1
ATOM 1380 C CA . LEU A 1 183 ? 3.059 -1.170 -13.954 1.00 92.31 183 LEU A CA 1
ATOM 1381 C C . LEU A 1 183 ? 1.829 -1.675 -13.189 1.00 92.31 183 LEU A C 1
ATOM 1383 O O . LEU A 1 183 ? 1.200 -0.902 -12.461 1.00 92.31 183 LEU A O 1
ATOM 1387 N N . LYS A 1 184 ? 1.515 -2.968 -13.308 1.00 94.50 184 LYS A N 1
ATOM 1388 C CA . LYS A 1 184 ? 0.444 -3.622 -12.554 1.00 94.50 184 LYS A CA 1
ATOM 1389 C C . LYS A 1 184 ? 0.691 -3.524 -11.050 1.00 94.50 184 LYS A C 1
ATOM 1391 O O . LYS A 1 184 ? -0.217 -3.126 -10.325 1.00 94.50 184 LYS A O 1
ATOM 1396 N N . ASN A 1 185 ? 1.906 -3.795 -10.576 1.00 95.75 185 ASN A N 1
ATOM 1397 C CA . ASN A 1 185 ? 2.252 -3.732 -9.154 1.00 95.75 185 ASN A CA 1
ATOM 1398 C C . ASN A 1 185 ? 2.174 -2.309 -8.593 1.00 95.75 185 ASN A C 1
ATOM 1400 O O . ASN A 1 185 ? 1.608 -2.115 -7.520 1.00 95.75 185 ASN A O 1
ATOM 1404 N N . PHE A 1 186 ? 2.663 -1.307 -9.328 1.00 95.69 186 PHE A N 1
ATOM 1405 C CA . PHE A 1 186 ? 2.515 0.099 -8.937 1.00 95.69 186 PHE A CA 1
ATOM 1406 C C . PHE A 1 186 ? 1.052 0.547 -8.914 1.00 95.69 186 PHE A C 1
ATOM 1408 O O . PHE A 1 186 ? 0.638 1.245 -7.991 1.00 95.69 186 PHE A O 1
ATOM 1415 N N . SER A 1 187 ? 0.261 0.117 -9.898 1.00 96.31 187 SER A N 1
ATOM 1416 C CA . SER A 1 187 ? -1.176 0.407 -9.944 1.00 96.31 187 SER A CA 1
ATOM 1417 C C . SER A 1 187 ? -1.903 -0.245 -8.776 1.00 96.31 187 SER A C 1
ATOM 1419 O O . SER A 1 187 ? -2.680 0.406 -8.091 1.00 96.31 187 SER A O 1
ATOM 1421 N N . SER A 1 188 ? -1.584 -1.501 -8.481 1.00 97.25 188 SER A N 1
ATOM 1422 C CA . SER A 1 188 ? -2.170 -2.250 -7.369 1.00 97.25 188 SER A CA 1
ATOM 1423 C C . SER A 1 188 ? -1.800 -1.637 -6.019 1.00 97.25 188 SER A C 1
ATOM 1425 O O . SER A 1 188 ? -2.670 -1.447 -5.176 1.00 97.25 188 SER A O 1
ATOM 1427 N N . ALA A 1 189 ? -0.538 -1.239 -5.833 1.00 98.12 189 ALA A N 1
ATOM 1428 C CA . ALA A 1 189 ? -0.103 -0.498 -4.653 1.00 98.12 189 ALA A CA 1
ATOM 1429 C C . ALA A 1 189 ? -0.869 0.827 -4.506 1.00 98.12 189 ALA A C 1
ATOM 1431 O O . ALA A 1 189 ? -1.341 1.148 -3.416 1.00 98.12 189 ALA A O 1
ATOM 1432 N N . ALA A 1 190 ? -1.053 1.576 -5.598 1.00 98.12 190 ALA A N 1
ATOM 1433 C CA . ALA A 1 190 ? -1.833 2.809 -5.576 1.00 98.12 190 ALA A CA 1
ATOM 1434 C C . ALA A 1 190 ? -3.298 2.570 -5.178 1.00 98.12 190 ALA A C 1
ATOM 1436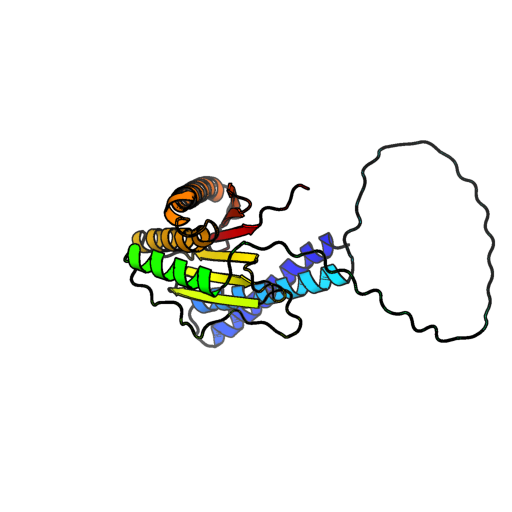 O O . ALA A 1 190 ? -3.816 3.329 -4.361 1.00 98.12 190 ALA A O 1
ATOM 1437 N N . LEU A 1 191 ? -3.936 1.505 -5.681 1.00 97.69 191 LEU A N 1
ATOM 1438 C CA . LEU A 1 191 ? -5.293 1.114 -5.280 1.00 97.69 191 LEU A CA 1
ATOM 1439 C C . LEU A 1 191 ? -5.366 0.801 -3.782 1.00 97.69 191 LEU A C 1
ATOM 1441 O O . LEU A 1 191 ? -6.203 1.371 -3.083 1.00 97.69 191 LEU A O 1
ATOM 1445 N N . MET A 1 192 ? -4.433 -0.008 -3.268 1.00 98.31 192 MET A N 1
ATOM 1446 C CA . MET A 1 192 ? -4.368 -0.339 -1.839 1.00 98.31 192 MET A CA 1
ATOM 1447 C C . MET A 1 192 ? -4.273 0.910 -0.964 1.00 98.31 192 MET A C 1
ATOM 1449 O O . MET A 1 192 ? -5.027 1.050 -0.005 1.00 98.31 192 MET A O 1
ATOM 1453 N N . LEU A 1 193 ? -3.368 1.832 -1.300 1.00 98.62 193 LEU A N 1
ATOM 1454 C CA . LEU A 1 193 ? -3.214 3.091 -0.570 1.00 98.62 193 LEU A CA 1
ATOM 1455 C C . LEU A 1 193 ? -4.475 3.954 -0.670 1.00 98.62 193 LEU A C 1
ATOM 1457 O O . LEU A 1 193 ? -4.887 4.563 0.316 1.00 98.62 193 LEU A O 1
ATOM 1461 N N . SER A 1 194 ? -5.098 3.999 -1.849 1.00 97.94 194 SER A N 1
ATOM 1462 C CA . SER A 1 194 ? -6.265 4.837 -2.106 1.00 97.94 194 SER A CA 1
ATOM 1463 C C . SER A 1 194 ? -7.499 4.441 -1.293 1.00 97.94 194 SER A C 1
ATOM 1465 O O . SER A 1 194 ? -8.353 5.293 -1.069 1.00 97.94 194 SER A O 1
ATOM 1467 N N . ALA A 1 195 ? -7.564 3.217 -0.755 1.00 97.62 195 ALA A N 1
ATOM 1468 C CA . ALA A 1 195 ? -8.637 2.792 0.148 1.00 97.62 195 ALA A CA 1
ATOM 1469 C C . ALA A 1 195 ? -8.785 3.700 1.390 1.00 97.62 195 ALA A C 1
ATOM 1471 O O . ALA A 1 195 ? -9.882 3.806 1.951 1.00 97.62 195 ALA A O 1
ATOM 1472 N N . ALA A 1 196 ? -7.705 4.388 1.792 1.00 97.50 196 ALA A N 1
ATOM 1473 C CA . ALA A 1 196 ? -7.706 5.383 2.865 1.00 97.50 196 ALA A CA 1
ATOM 1474 C C . ALA A 1 196 ? -8.518 6.652 2.542 1.00 97.50 196 ALA A C 1
ATOM 1476 O O . ALA A 1 196 ? -8.928 7.347 3.464 1.00 97.50 196 ALA A O 1
ATOM 1477 N N . ALA A 1 197 ? -8.791 6.941 1.266 1.00 96.19 197 ALA A N 1
ATOM 1478 C CA . ALA A 1 197 ? -9.546 8.117 0.818 1.00 96.19 197 ALA A CA 1
ATOM 1479 C C . ALA A 1 197 ? -11.061 7.865 0.653 1.00 96.19 197 ALA A C 1
ATOM 1481 O O . ALA A 1 197 ? -11.752 8.649 0.002 1.00 96.19 197 ALA A O 1
ATOM 1482 N N . GLY A 1 198 ? -11.601 6.775 1.208 1.00 92.62 198 GLY A N 1
ATOM 1483 C CA . GLY A 1 198 ? -13.038 6.482 1.155 1.00 92.62 198 GLY A CA 1
ATOM 1484 C C . GLY A 1 198 ? -13.466 5.600 -0.026 1.00 92.62 198 GLY A C 1
ATOM 1485 O O . GLY A 1 198 ? -12.638 5.042 -0.743 1.00 92.62 198 GLY A O 1
ATOM 1486 N N . ASP A 1 199 ? -14.780 5.484 -0.240 1.00 87.94 199 ASP A N 1
ATOM 1487 C CA . ASP A 1 199 ? -15.400 4.557 -1.213 1.00 87.94 199 ASP A CA 1
ATOM 1488 C C . ASP A 1 199 ? -15.041 4.842 -2.681 1.00 87.94 199 ASP A C 1
ATOM 1490 O O . ASP A 1 199 ? -15.228 4.005 -3.563 1.00 87.94 199 ASP A O 1
ATOM 1494 N N . HIS A 1 200 ? -14.531 6.038 -2.972 1.00 86.62 200 HIS A N 1
ATOM 1495 C CA . HIS A 1 200 ? -14.072 6.434 -4.305 1.00 86.62 200 HIS A CA 1
ATOM 1496 C C . HIS A 1 200 ? -12.605 6.854 -4.306 1.00 86.62 200 HIS A C 1
ATOM 1498 O O . HIS A 1 200 ? -12.163 7.562 -5.213 1.00 86.62 200 HIS A O 1
ATOM 1504 N N . GLY A 1 201 ? -11.840 6.407 -3.309 1.00 89.75 201 GLY A N 1
ATOM 1505 C CA . GLY A 1 201 ? -10.465 6.832 -3.103 1.00 89.75 201 GLY A CA 1
ATOM 1506 C C . GLY A 1 201 ? -9.573 6.646 -4.330 1.00 89.75 201 GLY A C 1
ATOM 1507 O O . GLY A 1 201 ? -8.829 7.558 -4.686 1.00 89.75 201 GLY A O 1
ATOM 1508 N N . ASN A 1 202 ? -9.714 5.543 -5.069 1.00 90.38 202 ASN A N 1
ATOM 1509 C CA . ASN A 1 202 ? -9.010 5.329 -6.337 1.00 90.38 202 ASN A CA 1
ATOM 1510 C C . ASN A 1 202 ? -9.250 6.469 -7.352 1.00 90.38 202 ASN A C 1
ATOM 1512 O O . ASN A 1 202 ? -8.310 6.999 -7.949 1.00 90.38 202 ASN A O 1
ATOM 1516 N N . ARG A 1 203 ? -10.498 6.929 -7.494 1.00 89.81 203 ARG A N 1
ATOM 1517 C CA . ARG A 1 203 ? -10.856 8.031 -8.405 1.00 89.81 203 ARG A CA 1
ATOM 1518 C C . ARG A 1 203 ? -10.369 9.390 -7.898 1.00 89.81 203 ARG A C 1
ATOM 1520 O O . ARG A 1 203 ? -10.069 10.259 -8.713 1.00 89.81 203 ARG A O 1
ATOM 1527 N N . THR A 1 204 ? -10.281 9.565 -6.581 1.00 91.88 204 THR A N 1
ATOM 1528 C CA . THR A 1 204 ? -9.892 10.834 -5.949 1.00 91.88 204 THR A CA 1
ATOM 1529 C C . THR A 1 204 ? -8.373 11.008 -5.871 1.00 91.88 204 THR A C 1
ATOM 1531 O O . THR A 1 204 ? -7.839 12.039 -6.286 1.00 91.88 204 THR A O 1
ATOM 1534 N N . VAL A 1 205 ? -7.655 10.003 -5.360 1.00 96.81 205 VAL A N 1
ATOM 1535 C CA . VAL A 1 205 ? -6.210 10.079 -5.084 1.00 96.81 205 VAL A CA 1
ATOM 1536 C C . VAL A 1 205 ? -5.369 9.083 -5.880 1.00 96.81 205 VAL A C 1
ATOM 1538 O O . VAL A 1 205 ? -4.167 9.308 -6.010 1.00 96.81 205 VAL A O 1
ATOM 1541 N N . GLY A 1 206 ? -5.946 8.036 -6.480 1.00 94.06 206 GLY A N 1
ATOM 1542 C CA . GLY A 1 206 ? -5.187 6.998 -7.200 1.00 94.06 206 GLY A CA 1
ATOM 1543 C C . GLY A 1 206 ? -4.275 7.564 -8.297 1.00 94.06 206 GLY A C 1
ATOM 1544 O O . GLY A 1 206 ? -3.083 7.256 -8.350 1.00 94.06 206 GLY A O 1
ATOM 1545 N N . GLY A 1 207 ? -4.787 8.500 -9.105 1.00 95.06 207 GLY A N 1
ATOM 1546 C CA . GLY A 1 207 ? -3.989 9.204 -10.117 1.00 95.06 207 GLY A CA 1
ATOM 1547 C C . GLY A 1 207 ? -2.871 10.082 -9.531 1.00 95.06 207 GLY A C 1
ATOM 1548 O O . GLY A 1 207 ? -1.776 10.142 -10.094 1.00 95.06 207 GLY A O 1
ATOM 1549 N N . LYS A 1 208 ? -3.107 10.727 -8.377 1.00 97.88 208 LYS A N 1
ATOM 1550 C CA . LYS A 1 208 ? -2.089 11.522 -7.661 1.00 97.88 208 LYS A CA 1
ATOM 1551 C C . LYS A 1 208 ? -0.969 10.619 -7.129 1.00 97.88 208 LYS A C 1
ATOM 1553 O O . LYS A 1 208 ? 0.203 10.959 -7.283 1.00 97.88 208 LYS A O 1
ATOM 1558 N N . ILE A 1 209 ? -1.318 9.450 -6.583 1.00 98.44 209 ILE A N 1
ATOM 1559 C CA . ILE A 1 209 ? -0.362 8.444 -6.094 1.00 98.44 209 ILE A CA 1
ATOM 1560 C C . ILE A 1 209 ? 0.506 7.918 -7.242 1.00 98.44 209 ILE A C 1
ATOM 1562 O O . ILE A 1 209 ? 1.732 7.894 -7.123 1.00 98.44 209 ILE A O 1
ATOM 1566 N N . LEU A 1 210 ? -0.100 7.553 -8.375 1.00 97.06 210 LEU A N 1
ATOM 1567 C CA . LEU A 1 210 ? 0.637 7.083 -9.553 1.00 97.06 210 LEU A CA 1
ATOM 1568 C C . LEU A 1 210 ? 1.576 8.150 -10.119 1.00 97.06 210 LEU A C 1
ATOM 1570 O O . LEU A 1 210 ? 2.726 7.854 -10.446 1.00 97.06 210 LEU A O 1
ATOM 1574 N N . LYS A 1 211 ? 1.116 9.404 -10.191 1.00 97.12 211 LYS A N 1
ATOM 1575 C CA . LYS A 1 211 ? 1.960 10.527 -10.606 1.00 97.12 211 LYS A CA 1
ATOM 1576 C C . LYS A 1 211 ? 3.152 10.706 -9.665 1.00 97.12 211 LYS A C 1
ATOM 1578 O O . LYS A 1 211 ? 4.284 10.779 -10.133 1.00 97.12 211 LYS A O 1
ATOM 1583 N N . MET A 1 212 ? 2.911 10.709 -8.352 1.00 98.06 212 MET A N 1
ATOM 1584 C CA . MET A 1 212 ? 3.966 10.785 -7.338 1.00 98.06 212 MET A CA 1
ATOM 1585 C C . MET A 1 212 ? 4.986 9.651 -7.505 1.00 98.06 212 MET A C 1
ATOM 1587 O O . MET A 1 212 ? 6.192 9.899 -7.437 1.00 98.06 212 MET A O 1
ATOM 1591 N N . ALA A 1 213 ? 4.520 8.426 -7.763 1.00 96.62 213 ALA A N 1
ATOM 1592 C CA . ALA A 1 213 ? 5.391 7.282 -7.993 1.00 96.62 213 ALA A CA 1
ATOM 1593 C C . ALA A 1 213 ? 6.262 7.460 -9.247 1.00 96.62 213 ALA A C 1
ATOM 1595 O O . ALA A 1 213 ? 7.481 7.289 -9.179 1.00 96.62 213 ALA A O 1
ATOM 1596 N N . GLY A 1 214 ? 5.663 7.877 -10.365 1.00 95.38 214 GLY A N 1
ATOM 1597 C CA . GLY A 1 214 ? 6.391 8.175 -11.600 1.00 95.38 214 GLY A CA 1
ATOM 1598 C C . GLY A 1 214 ? 7.436 9.280 -11.418 1.00 95.38 214 GLY A C 1
ATOM 1599 O O . GLY A 1 214 ? 8.584 9.126 -11.84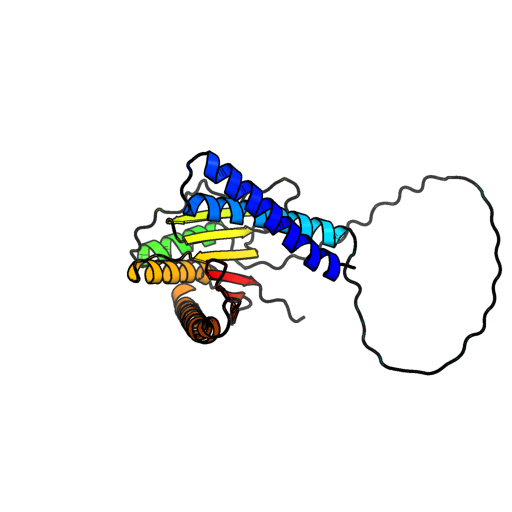1 1.00 95.38 214 GLY A O 1
ATOM 1600 N N . ASP A 1 215 ? 7.077 10.363 -10.729 1.00 97.56 215 ASP A N 1
ATOM 1601 C CA . ASP A 1 215 ? 7.991 11.470 -10.435 1.00 97.56 215 ASP A CA 1
ATOM 1602 C C . ASP A 1 215 ? 9.164 11.018 -9.549 1.00 97.56 215 ASP A C 1
ATOM 1604 O O . ASP A 1 215 ? 10.313 11.385 -9.812 1.00 97.56 215 ASP A O 1
ATOM 1608 N N . ALA A 1 216 ? 8.905 10.191 -8.530 1.00 96.56 216 ALA A N 1
ATOM 1609 C CA . ALA A 1 216 ? 9.940 9.659 -7.644 1.00 96.56 216 ALA A CA 1
ATOM 1610 C C . ALA A 1 216 ? 10.909 8.718 -8.379 1.00 96.56 216 ALA A C 1
ATOM 1612 O O . ALA A 1 216 ? 12.124 8.854 -8.231 1.00 96.56 216 ALA A O 1
ATOM 1613 N N . VAL A 1 217 ? 10.397 7.811 -9.217 1.00 93.56 217 VAL A N 1
ATOM 1614 C CA . VAL A 1 217 ? 11.223 6.893 -10.025 1.00 93.56 217 VAL A CA 1
ATOM 1615 C C . VAL A 1 217 ? 12.073 7.660 -11.043 1.00 93.56 217 VAL A C 1
ATOM 1617 O O . VAL A 1 217 ? 13.265 7.374 -11.207 1.00 93.56 217 VAL A O 1
ATOM 1620 N N . ASN A 1 218 ? 11.499 8.671 -11.699 1.00 94.50 218 ASN A N 1
ATOM 1621 C CA . ASN A 1 218 ? 12.222 9.520 -12.645 1.00 94.50 218 ASN A CA 1
ATOM 1622 C C . ASN A 1 218 ? 13.351 10.303 -11.967 1.00 94.50 218 ASN A C 1
ATOM 1624 O O . ASN A 1 218 ? 14.453 10.416 -12.511 1.00 94.50 218 ASN A O 1
ATOM 1628 N N . GLU A 1 219 ? 13.091 10.849 -10.782 1.00 95.88 219 GLU A N 1
ATOM 1629 C CA . GLU A 1 219 ? 14.101 11.552 -9.999 1.00 95.88 219 GLU A CA 1
ATOM 1630 C C . GLU A 1 219 ? 15.197 10.599 -9.510 1.00 95.88 219 GLU A C 1
ATOM 1632 O O . GLU A 1 219 ? 16.383 10.873 -9.710 1.00 95.88 219 GLU A O 1
ATOM 1637 N N . PHE A 1 220 ? 14.820 9.432 -8.985 1.00 94.38 220 PHE A N 1
ATOM 1638 C CA . PHE A 1 220 ? 15.764 8.406 -8.552 1.00 94.38 220 PHE A CA 1
ATOM 1639 C C . PHE A 1 220 ? 16.671 7.953 -9.703 1.00 94.38 220 PHE A C 1
ATOM 1641 O O . PHE A 1 220 ? 17.884 7.845 -9.537 1.00 94.38 220 PHE A O 1
ATOM 1648 N N . THR A 1 221 ? 16.127 7.774 -10.908 1.00 90.81 221 THR A N 1
ATOM 1649 C CA . THR A 1 221 ? 16.905 7.405 -12.105 1.00 90.81 221 THR A CA 1
ATOM 1650 C C . THR A 1 221 ? 17.949 8.465 -12.476 1.00 90.81 221 THR A C 1
ATOM 1652 O O . THR A 1 221 ? 19.007 8.145 -13.022 1.00 90.81 221 THR A O 1
ATOM 1655 N N . LYS A 1 222 ? 17.689 9.746 -12.189 1.00 93.75 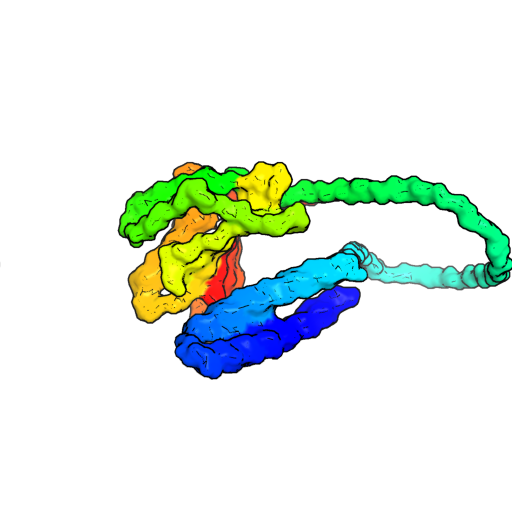222 LYS A N 1
ATOM 1656 C CA . LYS A 1 222 ? 18.658 10.831 -12.418 1.00 93.75 222 LYS A CA 1
ATOM 1657 C C . LYS A 1 222 ? 19.741 10.859 -11.340 1.00 93.75 222 LYS A C 1
ATOM 1659 O O . LYS A 1 222 ? 20.903 11.092 -11.671 1.00 93.75 222 LYS A O 1
ATOM 1664 N N . GLN A 1 223 ? 19.367 10.635 -10.081 1.00 92.56 223 GLN A N 1
ATOM 1665 C CA . GLN A 1 223 ? 20.292 10.675 -8.944 1.00 92.56 223 GLN A CA 1
ATOM 1666 C C . GLN A 1 223 ? 21.194 9.432 -8.880 1.00 92.56 223 GLN A C 1
ATOM 1668 O O . GLN A 1 223 ? 22.405 9.564 -8.722 1.00 92.56 223 GLN A O 1
ATOM 1673 N N . SER A 1 224 ? 20.636 8.241 -9.107 1.00 89.38 224 SER A N 1
ATOM 1674 C CA . SER A 1 224 ? 21.351 6.953 -9.042 1.00 89.38 224 SER A CA 1
ATOM 1675 C C . SER A 1 224 ? 22.501 6.817 -10.043 1.00 89.38 224 SER A C 1
ATOM 1677 O O . SER A 1 224 ? 23.461 6.097 -9.790 1.00 89.38 224 SER A O 1
ATOM 1679 N N . LYS A 1 225 ? 22.459 7.556 -11.159 1.00 89.00 225 LYS A N 1
ATOM 1680 C CA . LYS A 1 225 ? 23.580 7.650 -12.113 1.00 89.00 225 LYS A CA 1
ATOM 1681 C C . LYS A 1 225 ? 24.824 8.319 -11.521 1.00 89.00 225 LYS A C 1
ATOM 1683 O O . LYS A 1 225 ? 25.907 8.160 -12.072 1.00 89.00 225 LYS A O 1
ATOM 1688 N N . LYS A 1 226 ? 24.655 9.114 -10.463 1.00 90.00 226 LYS A N 1
ATOM 1689 C CA . LYS A 1 226 ? 25.718 9.888 -9.808 1.00 90.00 226 LYS A CA 1
ATOM 1690 C C . LYS A 1 226 ? 26.095 9.306 -8.449 1.00 90.00 226 LYS A C 1
ATOM 1692 O O . LYS A 1 226 ? 27.254 9.396 -8.066 1.00 90.00 226 LYS A O 1
ATOM 1697 N N . ASP A 1 227 ? 25.128 8.724 -7.746 1.00 85.31 227 ASP A N 1
ATOM 1698 C CA . ASP A 1 227 ? 25.293 8.201 -6.394 1.00 85.31 227 ASP A CA 1
ATOM 1699 C C . ASP A 1 227 ? 24.506 6.894 -6.223 1.00 85.31 227 ASP A C 1
ATOM 1701 O O . ASP A 1 227 ? 23.276 6.878 -6.257 1.00 85.31 227 ASP A O 1
ATOM 1705 N N . SER A 1 228 ? 25.211 5.784 -6.002 1.00 78.81 228 SER A N 1
ATOM 1706 C CA . SER A 1 228 ? 24.598 4.469 -5.779 1.00 78.81 228 SER A CA 1
ATOM 1707 C C . SER A 1 228 ? 23.803 4.368 -4.471 1.00 78.81 228 SER A C 1
ATOM 1709 O O . SER A 1 228 ? 23.061 3.405 -4.288 1.00 78.81 228 SER A O 1
ATOM 1711 N N . THR A 1 229 ? 23.960 5.333 -3.560 1.00 83.12 229 THR A N 1
ATOM 1712 C CA . THR A 1 229 ? 23.211 5.437 -2.297 1.00 83.12 229 THR A CA 1
ATOM 1713 C C . THR A 1 229 ? 21.996 6.358 -2.390 1.00 83.12 229 THR A C 1
ATOM 1715 O O . THR A 1 229 ? 21.303 6.557 -1.391 1.00 83.12 229 THR A O 1
ATOM 1718 N N . ALA A 1 230 ? 21.701 6.876 -3.589 1.00 88.06 230 ALA A N 1
ATOM 1719 C CA . ALA A 1 230 ? 20.570 7.759 -3.822 1.00 88.06 230 ALA A CA 1
ATOM 1720 C C . ALA A 1 230 ? 19.269 7.181 -3.247 1.00 88.06 230 ALA A C 1
ATOM 1722 O O . ALA A 1 230 ? 18.950 5.993 -3.386 1.00 88.06 230 ALA A O 1
ATOM 1723 N N . SER A 1 231 ? 18.497 8.063 -2.625 1.00 92.75 231 SER A N 1
ATOM 1724 C CA . SER A 1 231 ? 17.149 7.774 -2.168 1.00 92.75 231 SER A CA 1
ATOM 1725 C C . SER A 1 231 ? 16.262 8.976 -2.448 1.00 92.75 231 SER A C 1
ATOM 1727 O O . SER A 1 231 ? 16.676 10.123 -2.289 1.00 92.75 231 SER A O 1
ATOM 1729 N N . VAL A 1 232 ? 15.049 8.708 -2.910 1.00 95.31 232 VAL A N 1
ATOM 1730 C CA . VAL A 1 232 ? 14.052 9.727 -3.219 1.00 95.31 232 VAL A CA 1
ATOM 1731 C C . VAL A 1 232 ? 12.816 9.428 -2.400 1.00 95.31 232 VAL A C 1
ATOM 1733 O O . VAL A 1 232 ? 12.249 8.340 -2.499 1.00 95.31 232 VAL A O 1
ATOM 1736 N N . ASN A 1 233 ? 12.401 10.414 -1.611 1.00 96.44 233 ASN A N 1
ATOM 1737 C CA . ASN A 1 233 ? 11.132 10.410 -0.906 1.00 96.44 233 ASN A CA 1
ATOM 1738 C C . ASN A 1 233 ? 10.236 11.501 -1.501 1.00 96.44 233 ASN A C 1
ATOM 1740 O O . ASN A 1 233 ? 10.666 12.648 -1.646 1.00 96.44 233 ASN A O 1
ATOM 1744 N N . LYS A 1 234 ? 9.001 11.149 -1.854 1.00 97.38 234 LYS A N 1
ATOM 1745 C CA . LYS A 1 234 ? 7.956 12.114 -2.210 1.00 97.38 234 LYS A CA 1
ATOM 1746 C C . LYS A 1 234 ? 6.713 11.833 -1.391 1.00 97.38 234 LYS A C 1
ATOM 1748 O O . LYS A 1 234 ? 6.432 10.684 -1.064 1.00 97.38 234 LYS A O 1
ATOM 1753 N N . ASN A 1 235 ? 5.967 12.885 -1.086 1.00 98.19 235 ASN A N 1
ATOM 1754 C CA . ASN A 1 235 ? 4.698 12.775 -0.394 1.00 98.19 235 ASN A CA 1
ATOM 1755 C C . ASN A 1 235 ? 3.726 13.876 -0.822 1.00 98.19 235 ASN A C 1
ATOM 1757 O O . ASN A 1 235 ? 4.135 14.898 -1.379 1.00 98.19 235 ASN A O 1
ATOM 1761 N N . PHE A 1 236 ? 2.449 13.649 -0.544 1.00 97.69 236 PHE A N 1
ATOM 1762 C CA . PHE A 1 236 ? 1.410 14.671 -0.525 1.00 97.69 236 PHE A CA 1
ATOM 1763 C C . PHE A 1 236 ? 0.409 14.348 0.589 1.00 97.69 236 PHE A C 1
ATOM 1765 O O . PHE A 1 236 ? 0.336 13.209 1.055 1.00 97.69 236 PHE A O 1
ATOM 1772 N N . VAL A 1 237 ? -0.360 15.347 1.014 1.00 97.00 237 VAL A N 1
ATOM 1773 C CA . VAL A 1 237 ? -1.429 15.187 2.006 1.00 97.00 237 VAL A CA 1
ATOM 1774 C C . VAL A 1 237 ? -2.760 15.528 1.353 1.00 97.00 237 VAL A C 1
ATOM 1776 O O . VAL A 1 237 ? -2.869 16.564 0.701 1.00 97.00 237 VAL A O 1
ATOM 1779 N N . GLU A 1 238 ? -3.755 14.669 1.540 1.00 95.50 238 GLU A N 1
ATOM 1780 C CA . GLU A 1 238 ? -5.141 14.889 1.121 1.00 95.50 238 GLU A CA 1
ATOM 1781 C C . GLU A 1 238 ? -6.060 14.415 2.250 1.00 95.50 238 GLU A C 1
ATOM 1783 O O . GLU A 1 238 ? -5.866 13.315 2.763 1.00 95.50 238 GLU A O 1
ATOM 1788 N N . ASP A 1 239 ? -7.027 15.242 2.653 1.00 93.50 239 ASP A N 1
ATOM 1789 C CA . ASP A 1 239 ? -8.054 14.896 3.648 1.00 93.50 239 ASP A CA 1
ATOM 1790 C C . ASP A 1 239 ? -7.504 14.276 4.948 1.00 93.50 239 ASP A C 1
ATOM 1792 O O . ASP A 1 239 ? -8.047 13.324 5.501 1.00 93.50 239 ASP A O 1
ATOM 1796 N N . GLY A 1 240 ? -6.383 14.812 5.443 1.00 93.94 240 GLY A N 1
ATOM 1797 C CA . GLY A 1 240 ? -5.744 14.331 6.672 1.00 93.94 240 GLY A CA 1
ATOM 1798 C C . GLY A 1 240 ? -4.971 13.017 6.519 1.00 93.94 240 GLY A C 1
ATOM 1799 O O . GLY A 1 240 ? -4.464 12.499 7.512 1.00 93.94 240 GLY A O 1
ATOM 1800 N N . VAL A 1 241 ? -4.818 12.497 5.298 1.00 97.62 241 VAL A N 1
ATOM 1801 C CA . VAL A 1 241 ? -3.993 11.325 4.983 1.00 97.62 241 VAL A CA 1
ATOM 1802 C C . VAL A 1 241 ? -2.745 11.766 4.226 1.00 97.62 241 VAL A C 1
ATOM 1804 O O . VAL A 1 241 ? -2.821 12.428 3.191 1.00 97.62 241 VAL A O 1
ATOM 1807 N N . LYS A 1 242 ? -1.575 11.381 4.732 1.00 98.19 242 LYS A N 1
ATOM 1808 C CA . LYS A 1 242 ? -0.287 11.544 4.062 1.00 98.19 242 LYS A CA 1
ATOM 1809 C C . LYS A 1 242 ? 0.009 10.301 3.230 1.00 98.19 242 LYS A C 1
ATOM 1811 O O . LYS A 1 242 ? 0.177 9.203 3.761 1.00 98.19 242 LYS A O 1
ATOM 1816 N N . TYR A 1 243 ? 0.136 10.502 1.927 1.00 98.50 243 TYR A N 1
ATOM 1817 C CA . TYR A 1 243 ? 0.583 9.493 0.978 1.00 98.50 243 TYR A CA 1
ATOM 1818 C C . TYR A 1 243 ? 2.056 9.720 0.685 1.00 98.50 243 TYR A C 1
ATOM 1820 O O . TYR A 1 243 ? 2.450 10.851 0.404 1.00 98.50 243 TYR A O 1
ATOM 1828 N N . SER A 1 244 ? 2.881 8.680 0.736 1.00 97.94 244 SER A N 1
ATOM 1829 C CA . SER A 1 244 ? 4.309 8.815 0.444 1.00 97.94 244 SER A CA 1
ATOM 1830 C C . SER A 1 244 ? 4.876 7.640 -0.337 1.00 97.94 244 SER A C 1
ATOM 1832 O O . SER A 1 244 ? 4.283 6.564 -0.398 1.00 97.94 244 SER A O 1
ATOM 1834 N N . ILE A 1 245 ? 6.024 7.864 -0.966 1.00 98.25 245 ILE A N 1
ATOM 1835 C CA . ILE A 1 245 ? 6.817 6.850 -1.650 1.00 98.25 245 ILE A CA 1
ATOM 1836 C C . ILE A 1 245 ? 8.292 7.033 -1.308 1.00 98.25 245 ILE A C 1
ATOM 1838 O O . ILE A 1 245 ? 8.801 8.152 -1.338 1.00 98.25 245 ILE A O 1
ATOM 1842 N N . LEU A 1 246 ? 8.980 5.926 -1.043 1.00 96.44 246 LEU A N 1
ATOM 1843 C CA . LEU A 1 246 ? 10.428 5.845 -0.920 1.00 96.44 246 LEU A CA 1
ATOM 1844 C C . LEU A 1 246 ? 10.990 4.942 -2.021 1.00 96.44 246 LEU A C 1
ATOM 1846 O O . LEU A 1 246 ? 10.660 3.758 -2.099 1.00 96.44 246 LEU A O 1
ATOM 1850 N N . VAL A 1 247 ? 11.884 5.497 -2.836 1.00 94.44 247 VAL A N 1
ATOM 1851 C CA . VAL A 1 247 ? 12.664 4.772 -3.846 1.00 94.44 247 VAL A CA 1
ATOM 1852 C C . VAL A 1 247 ? 14.134 4.846 -3.450 1.00 94.44 247 VAL A C 1
ATOM 1854 O O . VAL A 1 247 ? 14.656 5.937 -3.236 1.00 94.44 247 VAL A O 1
ATOM 1857 N N . SER A 1 248 ? 14.819 3.707 -3.347 1.00 89.31 248 SER A N 1
ATOM 1858 C CA . SER A 1 248 ? 16.254 3.663 -3.033 1.00 89.31 248 SER A CA 1
ATOM 1859 C C . SER A 1 248 ? 16.952 2.550 -3.808 1.00 89.31 248 SER A C 1
ATOM 1861 O O . SER A 1 248 ? 16.317 1.572 -4.194 1.00 89.31 248 SER A O 1
ATOM 1863 N N . GLY A 1 249 ? 18.267 2.664 -4.008 1.00 77.50 249 GLY A N 1
ATOM 1864 C CA . GLY A 1 249 ? 19.044 1.653 -4.742 1.00 77.50 249 GLY A CA 1
ATOM 1865 C C . GLY A 1 249 ? 19.251 0.327 -4.003 1.00 77.50 249 GLY A C 1
ATOM 1866 O O . GLY A 1 249 ? 19.726 -0.635 -4.601 1.00 77.50 249 GLY A O 1
ATOM 1867 N N . ILE A 1 250 ? 18.916 0.268 -2.712 1.00 76.19 250 ILE A N 1
ATOM 1868 C CA . ILE A 1 250 ? 19.220 -0.868 -1.828 1.00 76.19 250 ILE A CA 1
ATOM 1869 C C . ILE A 1 250 ? 17.976 -1.572 -1.272 1.00 76.19 250 ILE A C 1
ATOM 1871 O O . ILE A 1 250 ? 18.098 -2.664 -0.719 1.00 76.19 250 ILE A O 1
ATOM 1875 N N . MET A 1 251 ? 16.790 -0.976 -1.420 1.00 80.94 251 MET A N 1
ATOM 1876 C CA . MET A 1 251 ? 15.523 -1.523 -0.927 1.00 80.94 251 MET A CA 1
ATOM 1877 C C . MET A 1 251 ? 14.472 -1.556 -2.041 1.00 80.94 251 MET A C 1
ATOM 1879 O O . MET A 1 251 ? 14.545 -0.747 -2.967 1.00 80.94 251 MET A O 1
ATOM 1883 N N . PRO A 1 252 ? 13.467 -2.447 -1.945 1.00 87.44 252 PRO A N 1
ATOM 1884 C CA . PRO A 1 252 ? 12.255 -2.338 -2.748 1.00 87.44 252 PRO A CA 1
ATOM 1885 C C . PRO A 1 252 ? 11.603 -0.959 -2.600 1.00 87.44 252 PRO A C 1
ATOM 1887 O O . PRO A 1 252 ? 11.810 -0.260 -1.603 1.00 87.44 252 PRO A O 1
ATOM 1890 N N . VAL A 1 253 ? 10.786 -0.583 -3.579 1.00 94.69 253 VAL A N 1
ATOM 1891 C CA . VAL A 1 253 ? 10.015 0.656 -3.498 1.00 94.69 253 VAL A CA 1
ATOM 1892 C C . VAL A 1 253 ? 8.934 0.485 -2.441 1.00 94.69 253 VAL A C 1
ATOM 1894 O O . VAL A 1 253 ? 8.210 -0.506 -2.454 1.00 94.69 253 VAL A O 1
ATOM 1897 N N . MET A 1 254 ? 8.825 1.440 -1.524 1.00 97.19 254 MET A N 1
ATOM 1898 C CA . MET A 1 254 ? 7.802 1.417 -0.481 1.00 97.19 254 MET A CA 1
ATOM 1899 C C . MET A 1 254 ? 6.848 2.582 -0.674 1.00 97.19 254 MET A C 1
ATOM 1901 O O . MET A 1 254 ? 7.287 3.707 -0.895 1.00 97.19 254 MET A O 1
ATOM 1905 N N . MET A 1 255 ? 5.553 2.311 -0.591 1.00 98.44 255 MET A N 1
ATOM 1906 C CA . MET A 1 255 ? 4.485 3.295 -0.704 1.00 98.44 255 MET A CA 1
ATOM 1907 C C . MET A 1 255 ? 3.632 3.233 0.560 1.00 98.44 255 MET A C 1
ATOM 1909 O O . MET A 1 255 ? 3.324 2.141 1.033 1.00 98.44 255 MET A O 1
ATOM 1913 N N . PHE A 1 256 ? 3.249 4.386 1.101 1.00 97.88 256 PHE A N 1
ATOM 1914 C CA . PHE A 1 256 ? 2.541 4.487 2.376 1.00 97.88 256 PHE A CA 1
ATOM 1915 C C . PHE A 1 256 ? 1.296 5.362 2.262 1.00 97.88 256 PHE A C 1
ATOM 1917 O O . PHE A 1 256 ? 1.325 6.384 1.576 1.00 97.88 256 PHE A O 1
ATOM 1924 N N . ALA A 1 257 ? 0.250 4.995 2.995 1.00 98.38 257 ALA A N 1
ATOM 1925 C CA . ALA A 1 257 ? -0.807 5.896 3.435 1.00 98.38 257 ALA A CA 1
ATOM 1926 C C . ALA A 1 257 ? -0.870 5.847 4.965 1.00 98.38 257 ALA A C 1
ATOM 1928 O O . ALA A 1 257 ? -1.009 4.771 5.552 1.00 98.38 257 ALA A O 1
ATOM 1929 N N . GLU A 1 258 ? -0.737 7.002 5.606 1.00 96.94 258 GLU A N 1
ATOM 1930 C CA . GLU A 1 258 ? -0.750 7.152 7.063 1.00 96.94 258 GLU A CA 1
ATOM 1931 C C . GLU A 1 258 ? -1.425 8.473 7.454 1.00 96.94 258 GLU A C 1
ATOM 1933 O O . GLU A 1 258 ? -1.515 9.375 6.619 1.00 96.94 258 GLU A O 1
ATOM 1938 N N . PRO A 1 259 ? -1.923 8.623 8.691 1.00 95.81 259 PRO A N 1
ATOM 1939 C CA . PRO A 1 259 ? -2.463 9.895 9.153 1.00 95.81 259 PRO A CA 1
ATOM 1940 C C . PRO A 1 259 ? -1.418 10.999 8.994 1.00 95.81 259 PRO A C 1
ATOM 1942 O O . PRO A 1 259 ? -0.252 10.822 9.357 1.00 95.81 259 PRO A O 1
ATOM 1945 N N . ALA A 1 260 ? -1.819 12.142 8.445 1.00 92.25 260 ALA A N 1
ATOM 1946 C CA . ALA A 1 260 ? -0.983 13.328 8.503 1.00 92.25 260 ALA A CA 1
ATOM 1947 C C . ALA A 1 260 ? -0.801 13.714 9.978 1.00 92.25 260 ALA A C 1
ATOM 1949 O O . ALA A 1 260 ? -1.755 13.667 10.756 1.00 92.25 260 ALA A O 1
ATOM 1950 N N . GLU A 1 261 ? 0.422 14.063 10.383 1.00 78.69 261 GLU A N 1
ATOM 1951 C CA . GLU A 1 261 ? 0.643 14.558 11.740 1.00 78.69 261 GLU A CA 1
ATOM 1952 C C . GLU A 1 261 ? -0.250 15.784 11.967 1.00 78.69 261 GLU A C 1
ATOM 1954 O O . GLU A 1 261 ? -0.272 16.717 11.160 1.00 78.69 261 GLU A O 1
ATOM 1959 N N . ASN A 1 262 ? -1.033 15.750 13.049 1.00 49.31 262 ASN A N 1
ATOM 1960 C CA . ASN A 1 262 ? -1.841 16.882 13.476 1.00 49.31 262 ASN A CA 1
ATOM 1961 C C . ASN A 1 262 ? -0.892 18.046 13.788 1.00 49.31 262 ASN A C 1
ATOM 1963 O O . ASN A 1 262 ? -0.314 18.084 14.871 1.00 49.31 262 ASN A O 1
ATOM 1967 N N . ASN A 1 263 ? -0.776 19.020 12.885 1.00 34.00 263 ASN A N 1
ATOM 1968 C CA . ASN A 1 263 ? -0.373 20.370 13.271 1.00 34.00 263 ASN A CA 1
ATOM 1969 C C . ASN A 1 263 ? -1.523 20.954 14.110 1.00 34.00 263 ASN A C 1
ATOM 1971 O O . ASN A 1 263 ? -2.400 21.632 13.573 1.00 34.00 263 ASN A O 1
ATOM 1975 N N . ARG A 1 264 ? -1.583 20.602 15.395 1.00 28.72 264 ARG A N 1
ATOM 1976 C CA . ARG A 1 264 ? -2.382 21.312 16.398 1.00 28.72 264 ARG A CA 1
ATOM 1977 C C . ARG A 1 264 ? -1.472 22.212 17.208 1.00 28.72 264 ARG A C 1
ATOM 1979 O O . ARG A 1 264 ? -0.406 21.714 17.626 1.00 28.72 264 ARG A O 1
#

Sequence (264 aa):
MGMFLFLTSFPAAIIVWILLARKLKESGKSKAVRHFTGAATGFASWVVLIILGITIDPPKTTDNIEPTPHNQPANSTKIEKATDSETIQKKVPETEKSPVATLDLDWDTFRKRVDEDFETAGFGFAKIPDSMKPEGDANAMRLTAMLPINDNLVGNIATDPATGKLTSITATVGANSDAAENLKNFSSAALMLSAAAGDHGNRTVGGKILKMAGDAVNEFTKQSKKDSTASVNKNFVEDGVKYSILVSGIMPVMMFAEPAENNR

Radius of gyration: 23.92 Å; chains: 1; bounding box: 44×62×77 Å

Secondary structure (DSSP, 8-state):
-HHHHHHHHHHHHHHHHHHHHHHHHHTT--HHHHHHHHHHHHHHHHHHHHHHHHHHSPPPP------------------------------------PPPP--S-BHHHHHHHHHHHHHHTT--PPPPPTT---B--TT-SSEEEEEEEETTEEEEEEE-TTT-BEEEEEEEE---S-HHHHHHHHHHHHHHHHGGG-TTHIIIIIHHHHHHHHHHHHHHHHHHTT-TT-EEEEEEEETTEEEEEEEESSS-EEEEEEEPP---